Protein AF-A0A1F5KU66-F1 (afdb_monomer_lite)

Radius of gyration: 20.93 Å; chains: 1; bounding box: 50×73×60 Å

Sequence (281 aa):
MSNSEVQVIAPGLIKENGEFIYDPKKVAEEGTKRGITVITETAKDRKNKFNEGLVKEIHRKVAYYLPQIAGVYRGDEDVRLGKHRLVRGQVLKDRMYKFGTWLEEEVEGLKDRPEDLLGALRVACEAHYGLVSPQLHPFYDGNGRVARLLANGILMLNAHEFMFYGIRILPVPLVRQTAKGKDPYIEILNRANTTGTLNEFEVYIASLWLSNIRTMMSELNNRAKGKNNRTQGDRSLIGKFENRIEMLDSFIKEQTKPDSKNSRPYLVPDYFEINFLYKDV

InterPro domains:
  IPR003812 Fido domain [PF02661] (50-155)
  IPR003812 Fido domain [PS51459] (50-207)
  IPR036597 Fido-like domain superfamily [G3DSA:1.10.3290.10] (1-230)
  IPR036597 Fido-like domain superfamily [SSF140931] (33-222)
  IPR040198 Fido domain-containing protein [PTHR13504] (32-233)

Foldseek 3Di:
DDDWDWADLDQQWIATNNDIGGDPVRLQVQLLVQLLVLLVVQLVDLPRFQFLVNLLVSQCSRVVSPNVQRSNFDAQDQDDDVPHTADHLVCQVLLRRLLRVVLRVLLNVCLVPLQPQLSLLLSLLLQLLSQVASDHVTGPDCSNSSSLSSSQSSNSSNPCLCCQPNHHDRLAPPDPDPDDDHDCQVVLSVVCNVVQFCLVVSLVRLVRSLVVLVVVLVVLVVVCVVPVDDDPSNVVSNVVSVVSNVVSVVSNCQSPDPPPPPPDGHGNDPSNPPPPPDPDD

Structure (mmCIF, N/CA/C/O backbone):
data_AF-A0A1F5KU66-F1
#
_entry.id   AF-A0A1F5KU66-F1
#
loop_
_atom_site.group_PDB
_atom_site.id
_atom_site.type_symbol
_atom_site.label_atom_id
_atom_site.label_alt_id
_atom_site.label_comp_id
_atom_site.label_asym_id
_atom_site.label_entity_id
_atom_site.label_seq_id
_atom_site.pdbx_PDB_ins_code
_atom_site.Cartn_x
_atom_site.Cartn_y
_atom_site.Cartn_z
_atom_site.occupancy
_atom_site.B_iso_or_equiv
_atom_site.auth_seq_id
_atom_site.auth_comp_id
_atom_site.auth_asym_id
_atom_site.auth_atom_id
_atom_site.pdbx_PDB_model_num
ATOM 1 N N . MET A 1 1 ? 1.436 38.692 -34.029 1.00 47.41 1 MET A N 1
ATOM 2 C CA . MET A 1 1 ? 1.718 38.086 -32.712 1.00 47.41 1 MET A CA 1
ATOM 3 C C . MET A 1 1 ? 1.555 36.587 -32.878 1.00 47.41 1 MET A C 1
ATOM 5 O O . MET A 1 1 ? 0.491 36.165 -33.305 1.00 47.41 1 MET A O 1
ATOM 9 N N . SER A 1 2 ? 2.628 35.819 -32.694 1.00 52.66 2 SER A N 1
ATOM 10 C CA . SER A 1 2 ? 2.589 34.355 -32.772 1.00 52.66 2 SER A CA 1
ATOM 11 C C . SER A 1 2 ? 1.812 33.836 -31.565 1.00 52.66 2 SER A C 1
ATOM 13 O O . SER A 1 2 ? 2.269 34.042 -30.444 1.00 52.66 2 SER A O 1
ATOM 15 N N . ASN A 1 3 ? 0.648 33.217 -31.769 1.00 57.72 3 ASN A N 1
ATOM 16 C CA . ASN A 1 3 ? -0.019 32.479 -30.695 1.00 57.72 3 ASN A CA 1
ATOM 17 C C . ASN A 1 3 ? 0.898 31.318 -30.305 1.00 57.72 3 ASN A C 1
ATOM 19 O O . ASN A 1 3 ? 1.212 30.485 -31.153 1.00 57.72 3 ASN A O 1
ATOM 23 N N . SER A 1 4 ? 1.365 31.289 -29.057 1.00 67.56 4 SER A N 1
ATOM 24 C CA . SER A 1 4 ? 2.073 30.126 -28.533 1.00 67.56 4 SER A CA 1
ATOM 25 C C . SER A 1 4 ? 1.115 28.937 -28.523 1.00 67.56 4 SER A C 1
ATOM 27 O O . SER A 1 4 ? -0.004 29.014 -28.009 1.00 67.56 4 SER A O 1
ATOM 29 N N . GLU A 1 5 ? 1.530 27.837 -29.142 1.00 80.69 5 GLU A N 1
ATOM 30 C CA . GLU A 1 5 ? 0.745 26.610 -29.174 1.00 80.69 5 GLU A CA 1
ATOM 31 C C . GLU A 1 5 ? 1.018 25.850 -27.870 1.00 80.69 5 GLU A C 1
ATOM 33 O O . GLU A 1 5 ? 2.067 25.223 -27.697 1.00 80.69 5 GLU A O 1
ATOM 38 N N . VAL A 1 6 ? 0.100 25.989 -26.910 1.00 86.12 6 VAL A N 1
ATOM 39 C CA . VAL A 1 6 ? 0.150 25.295 -25.618 1.00 86.12 6 VAL A CA 1
ATOM 40 C C . VAL A 1 6 ? -0.799 24.103 -25.662 1.00 86.12 6 VAL A C 1
ATOM 42 O O . VAL A 1 6 ? -2.017 24.260 -25.725 1.00 86.12 6 VAL A O 1
ATOM 45 N N . GLN A 1 7 ? -0.244 22.897 -25.580 1.00 87.88 7 GLN A N 1
ATOM 46 C CA . GLN A 1 7 ? -0.991 21.647 -25.496 1.00 87.88 7 GLN A CA 1
ATOM 47 C C . GLN A 1 7 ? -0.858 21.051 -24.091 1.00 87.88 7 GLN A C 1
ATOM 49 O O . GLN A 1 7 ? 0.238 20.722 -23.639 1.00 87.88 7 GLN A O 1
ATOM 54 N N . VAL A 1 8 ? -1.976 20.849 -23.393 1.00 85.38 8 VAL A N 1
ATOM 55 C CA . VAL A 1 8 ? -1.979 20.134 -22.107 1.00 85.38 8 VAL A CA 1
ATOM 56 C C . VAL A 1 8 ? -1.977 18.630 -22.367 1.00 85.38 8 VAL A C 1
ATOM 58 O O . VAL A 1 8 ? -2.918 18.103 -22.953 1.00 85.38 8 VAL A O 1
ATOM 61 N N . ILE A 1 9 ? -0.930 17.935 -21.919 1.00 84.88 9 ILE A N 1
ATOM 62 C CA . ILE A 1 9 ? -0.796 16.477 -22.070 1.00 84.88 9 ILE A CA 1
ATOM 63 C C . ILE A 1 9 ? -1.359 15.768 -20.835 1.00 84.88 9 ILE A C 1
ATOM 65 O O . ILE A 1 9 ? -2.092 14.789 -20.948 1.00 84.88 9 ILE A O 1
ATOM 69 N N . ALA A 1 10 ? -1.035 16.280 -19.647 1.00 83.69 10 ALA A N 1
ATOM 70 C CA . ALA A 1 10 ? -1.532 15.802 -18.362 1.00 83.69 10 ALA A CA 1
ATOM 71 C C . ALA A 1 10 ? -1.482 16.927 -17.308 1.00 83.69 10 ALA A C 1
ATOM 73 O O . ALA A 1 10 ? -0.768 17.914 -17.492 1.00 83.69 10 ALA A O 1
ATOM 74 N N . PRO A 1 11 ? -2.201 16.813 -16.175 1.00 85.31 11 PRO A N 1
ATOM 75 C CA . PRO A 1 11 ? -2.031 17.735 -15.054 1.00 85.31 11 PRO A CA 1
ATOM 76 C C . PRO A 1 11 ? -0.569 17.812 -14.585 1.00 85.31 11 PRO A C 1
ATOM 78 O O . PRO A 1 11 ? -0.043 16.868 -14.004 1.00 85.31 11 PRO A O 1
ATOM 81 N N . GLY A 1 12 ? 0.083 18.951 -14.839 1.00 84.19 12 GLY A N 1
ATOM 82 C CA . GLY A 1 12 ? 1.512 19.149 -14.568 1.00 84.19 12 GLY A CA 1
ATOM 83 C C . GLY A 1 12 ? 2.455 18.693 -15.689 1.00 84.19 12 GLY A C 1
ATOM 84 O O . GLY A 1 12 ? 3.656 18.673 -15.471 1.00 84.19 12 GLY A O 1
ATOM 85 N N . LEU A 1 13 ? 1.957 18.342 -16.876 1.00 87.38 13 LEU A N 1
ATOM 86 C CA . LEU A 1 13 ? 2.763 18.102 -18.074 1.00 87.38 13 LEU A CA 1
ATOM 87 C C . LEU A 1 13 ? 2.104 18.793 -19.269 1.00 87.38 13 LEU A C 1
ATOM 89 O O . LEU A 1 13 ? 1.044 18.374 -19.743 1.00 87.38 13 LEU A O 1
ATOM 93 N N . ILE A 1 14 ? 2.736 19.849 -19.759 1.00 90.19 14 ILE A N 1
ATOM 94 C CA . ILE A 1 14 ? 2.272 20.593 -20.930 1.00 90.19 14 ILE A CA 1
ATOM 95 C C . ILE A 1 14 ? 3.380 20.637 -21.976 1.00 90.19 14 ILE A C 1
ATOM 97 O O . ILE A 1 14 ? 4.558 20.522 -21.644 1.00 90.19 14 ILE A O 1
ATOM 101 N N . LYS A 1 15 ? 2.994 20.785 -23.237 1.00 88.75 15 LYS A N 1
ATOM 102 C CA . LYS A 1 15 ? 3.899 21.045 -24.347 1.00 88.75 15 LYS A CA 1
ATOM 103 C C . LYS A 1 15 ? 3.660 22.469 -24.825 1.00 88.75 15 LYS A C 1
ATOM 105 O O . LYS A 1 15 ? 2.557 22.780 -25.261 1.00 88.75 15 LYS A O 1
ATOM 110 N N . GLU A 1 16 ? 4.668 23.320 -24.714 1.00 89.94 16 GLU A N 1
ATOM 111 C CA . GLU A 1 16 ? 4.619 24.724 -25.119 1.00 89.94 16 GLU A CA 1
ATOM 112 C C . GLU A 1 16 ? 5.714 24.966 -26.156 1.00 89.94 16 GLU A C 1
ATOM 114 O O . GLU A 1 16 ? 6.885 24.699 -25.904 1.00 89.94 16 GLU A O 1
ATOM 119 N N . ASN A 1 17 ? 5.328 25.413 -27.356 1.00 88.06 17 ASN A N 1
ATOM 120 C CA . ASN A 1 17 ? 6.258 25.699 -28.460 1.00 88.06 17 ASN A CA 1
ATOM 121 C C . ASN A 1 17 ? 7.210 24.532 -28.807 1.00 88.06 17 ASN A C 1
ATOM 123 O O . ASN A 1 17 ? 8.348 24.739 -29.216 1.00 88.06 17 ASN A O 1
ATOM 127 N N . GLY A 1 18 ? 6.748 23.288 -28.642 1.00 84.94 18 GLY A N 1
ATOM 128 C CA . GLY A 1 18 ? 7.553 22.089 -28.893 1.00 84.94 18 GLY A CA 1
ATOM 129 C C . GLY A 1 18 ? 8.297 21.539 -27.672 1.00 84.94 18 GLY A C 1
ATOM 130 O O . GLY A 1 18 ? 8.666 20.365 -27.695 1.00 84.94 18 GLY A O 1
ATOM 131 N N . GLU A 1 19 ? 8.443 22.318 -26.599 1.00 87.38 19 GLU A N 1
ATOM 132 C CA . GLU A 1 19 ? 9.133 21.921 -25.369 1.00 87.38 19 GLU A CA 1
ATOM 133 C C . GLU A 1 19 ? 8.168 21.353 -24.325 1.00 87.38 19 GLU A C 1
ATOM 135 O O . GLU A 1 19 ? 7.033 21.806 -24.191 1.00 87.38 19 GLU A O 1
ATOM 140 N N . PHE A 1 20 ? 8.618 20.354 -23.563 1.00 87.38 20 PHE A N 1
ATOM 141 C CA . PHE A 1 20 ? 7.835 19.779 -22.470 1.00 87.38 20 PHE A CA 1
ATOM 142 C C . PHE A 1 20 ? 8.128 20.507 -21.157 1.00 87.38 20 PHE A C 1
ATOM 144 O O . PHE A 1 20 ? 9.254 20.485 -20.664 1.00 87.38 20 PHE A O 1
ATOM 151 N N . ILE A 1 21 ? 7.090 21.071 -20.545 1.00 87.25 21 ILE A N 1
ATOM 152 C CA . ILE A 1 21 ? 7.135 21.656 -19.205 1.00 87.25 21 ILE A CA 1
ATOM 153 C C . ILE A 1 21 ? 6.511 20.656 -18.233 1.00 87.25 21 ILE A C 1
ATOM 155 O O . ILE A 1 21 ? 5.334 20.303 -18.348 1.00 87.25 21 ILE A O 1
ATOM 159 N N . TYR A 1 22 ? 7.314 20.197 -17.273 1.00 88.06 22 TYR A N 1
ATOM 160 C CA . TYR A 1 22 ? 6.967 19.126 -16.341 1.00 88.06 22 TYR A CA 1
ATOM 161 C C . TYR A 1 22 ? 7.045 19.597 -14.881 1.00 88.06 22 TYR A C 1
ATOM 163 O O . TYR A 1 22 ? 8.107 19.958 -14.381 1.00 88.06 22 TYR A O 1
ATOM 171 N N . ASP A 1 23 ? 5.909 19.546 -14.188 1.00 88.62 23 ASP A N 1
ATOM 172 C CA . ASP A 1 23 ? 5.761 19.694 -12.742 1.00 88.62 23 ASP A CA 1
ATOM 173 C C . ASP A 1 23 ? 5.628 18.292 -12.111 1.00 88.62 23 ASP A C 1
ATOM 175 O O . ASP A 1 23 ? 4.524 17.729 -12.043 1.00 88.62 23 ASP A O 1
ATOM 179 N N . PRO A 1 24 ? 6.739 17.702 -11.628 1.00 84.50 24 PRO A N 1
ATOM 180 C CA . PRO A 1 24 ? 6.740 16.345 -11.086 1.00 84.50 24 PRO A CA 1
ATOM 181 C C . PRO A 1 24 ? 5.811 16.172 -9.886 1.00 84.50 24 PRO A C 1
ATOM 183 O O . PRO A 1 24 ? 5.295 15.076 -9.657 1.00 84.50 24 PRO A O 1
ATOM 186 N N . LYS A 1 25 ? 5.591 17.235 -9.103 1.00 84.81 25 LYS A N 1
ATOM 187 C CA . LYS A 1 25 ? 4.749 17.169 -7.911 1.00 84.81 25 LYS A CA 1
ATOM 188 C C . LYS A 1 25 ? 3.284 17.050 -8.311 1.00 84.81 25 LYS A C 1
ATOM 190 O O . LYS A 1 25 ? 2.620 16.121 -7.857 1.00 84.81 25 LYS A O 1
ATOM 195 N N . LYS A 1 26 ? 2.800 17.922 -9.202 1.00 86.12 26 LYS A N 1
ATOM 196 C CA . LYS A 1 26 ? 1.410 17.866 -9.690 1.00 86.12 26 LYS A CA 1
ATOM 197 C C . LYS A 1 26 ? 1.100 16.547 -10.384 1.00 86.12 26 LYS A C 1
ATOM 199 O O . LYS A 1 26 ? 0.057 15.948 -10.124 1.00 86.12 26 LYS A O 1
ATOM 204 N N . VAL A 1 27 ? 2.027 16.060 -11.205 1.00 87.44 27 VAL A N 1
ATOM 205 C CA . VAL A 1 27 ? 1.867 14.777 -11.892 1.00 87.44 27 VAL A CA 1
ATOM 206 C C . VAL A 1 27 ? 1.771 13.622 -10.891 1.00 87.44 27 VAL A C 1
ATOM 208 O O . VAL A 1 27 ? 0.877 12.778 -11.001 1.00 87.44 27 VAL A O 1
ATOM 211 N N . ALA A 1 28 ? 2.645 13.593 -9.881 1.00 85.56 28 ALA A N 1
ATOM 212 C CA . ALA A 1 28 ? 2.616 12.559 -8.850 1.00 85.56 28 ALA A CA 1
ATOM 213 C C . ALA 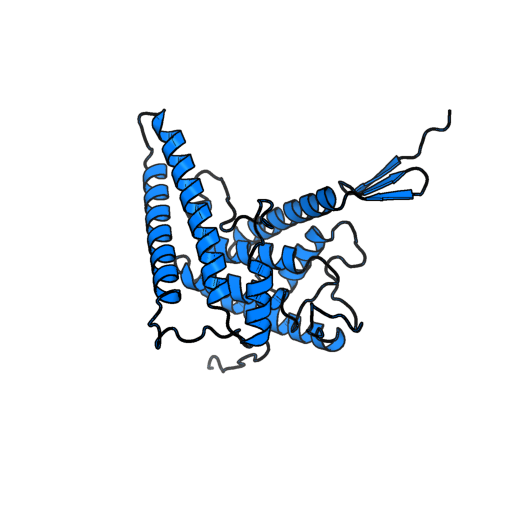A 1 28 ? 1.351 12.621 -7.975 1.00 85.56 28 ALA A C 1
ATOM 215 O O . ALA A 1 28 ? 0.798 11.572 -7.631 1.00 85.56 28 ALA A O 1
ATOM 216 N N . GLU A 1 29 ? 0.886 13.822 -7.627 1.00 86.38 29 GLU A N 1
ATOM 217 C CA . GLU A 1 29 ? -0.354 14.038 -6.875 1.00 86.38 29 GLU A CA 1
ATOM 218 C C . GLU A 1 29 ? -1.572 13.532 -7.651 1.00 86.38 29 GLU A C 1
ATOM 220 O O . GLU A 1 29 ? -2.377 12.777 -7.105 1.00 86.38 29 GLU A O 1
ATOM 225 N N . GLU A 1 30 ? -1.683 13.879 -8.932 1.00 89.75 30 GLU A N 1
ATOM 226 C CA . GLU A 1 30 ? -2.783 13.433 -9.787 1.00 89.75 30 GLU A CA 1
ATOM 227 C C . GLU A 1 30 ? -2.790 11.909 -9.967 1.00 89.75 30 GLU A C 1
ATOM 229 O O . GLU A 1 30 ? -3.823 11.261 -9.783 1.00 89.75 30 GLU A O 1
ATOM 234 N N . GLY A 1 31 ? -1.630 11.305 -10.242 1.00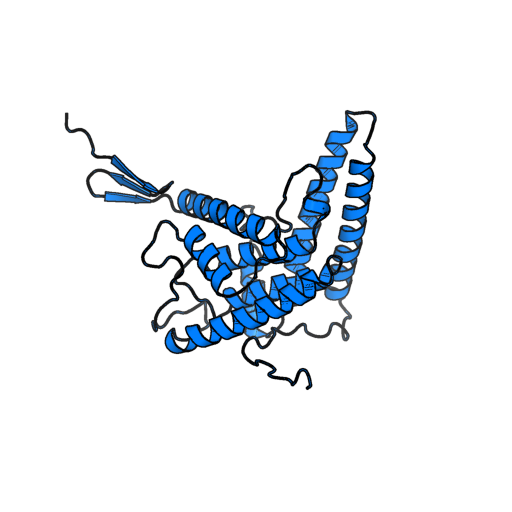 89.38 31 GLY A N 1
ATOM 235 C CA . GLY A 1 31 ? -1.519 9.847 -10.342 1.00 89.38 31 GLY A CA 1
ATOM 236 C C . GLY A 1 31 ? -1.906 9.144 -9.036 1.00 89.38 31 GLY A C 1
ATOM 237 O O . GLY A 1 31 ? -2.564 8.102 -9.053 1.00 89.38 31 GLY A O 1
ATOM 238 N N . THR A 1 32 ? -1.570 9.744 -7.889 1.00 88.12 32 THR A N 1
ATOM 239 C CA . THR A 1 32 ? -1.967 9.234 -6.569 1.00 88.12 32 THR A CA 1
ATOM 240 C C . THR A 1 32 ? -3.480 9.326 -6.371 1.00 88.12 32 THR A C 1
ATOM 242 O O . THR A 1 32 ? -4.084 8.334 -5.975 1.00 88.12 32 THR A O 1
ATOM 245 N N . LYS A 1 33 ? -4.123 10.453 -6.708 1.00 89.19 33 LYS A N 1
ATOM 246 C CA . LYS A 1 33 ? -5.591 10.608 -6.631 1.00 89.19 33 LYS A CA 1
ATOM 247 C C . LYS A 1 33 ? -6.328 9.559 -7.468 1.00 89.19 33 LYS A C 1
ATOM 249 O O . LYS A 1 33 ? -7.282 8.936 -6.996 1.00 89.19 33 LYS A O 1
ATOM 254 N N . ARG A 1 34 ? -5.853 9.308 -8.691 1.00 92.75 34 ARG A N 1
ATOM 255 C CA . ARG A 1 34 ? -6.402 8.262 -9.571 1.00 92.75 34 ARG A CA 1
ATOM 256 C C . ARG A 1 34 ? -6.234 6.870 -8.966 1.00 92.75 34 ARG A C 1
ATOM 258 O O . ARG A 1 34 ? -7.174 6.081 -8.974 1.00 92.75 34 ARG A O 1
ATOM 265 N N . GLY A 1 35 ? -5.064 6.585 -8.396 1.00 92.31 35 GLY A N 1
ATOM 266 C CA . GLY A 1 35 ? -4.798 5.329 -7.695 1.00 92.31 35 GLY A CA 1
ATOM 267 C C . GLY A 1 35 ? -5.675 5.124 -6.454 1.00 92.31 35 GLY A C 1
ATOM 268 O O . GLY A 1 35 ? -6.173 4.021 -6.242 1.00 92.31 35 GLY A O 1
ATOM 269 N N . ILE A 1 36 ? -5.932 6.185 -5.676 1.00 89.50 36 ILE A N 1
ATOM 270 C CA . ILE A 1 36 ? -6.863 6.161 -4.533 1.00 89.50 36 ILE A CA 1
ATOM 271 C C . ILE A 1 36 ? -8.268 5.759 -4.997 1.00 89.50 36 ILE A C 1
ATOM 273 O O . ILE A 1 36 ? -8.925 4.948 -4.350 1.00 89.50 36 ILE A O 1
ATOM 277 N N . THR A 1 37 ? -8.724 6.282 -6.136 1.00 89.69 37 THR A N 1
ATOM 278 C CA . THR A 1 37 ? -10.042 5.924 -6.685 1.00 89.69 37 THR A CA 1
ATOM 279 C C . THR A 1 37 ? -10.126 4.418 -6.939 1.00 89.69 37 THR A C 1
ATOM 281 O O . THR A 1 37 ? -10.960 3.750 -6.333 1.00 89.69 37 THR A O 1
ATOM 284 N N . VAL A 1 38 ? -9.172 3.862 -7.697 1.00 92.81 38 VAL A N 1
ATOM 285 C CA . VAL A 1 38 ? -9.118 2.420 -8.003 1.00 92.81 38 VAL A CA 1
ATOM 286 C C . VAL A 1 38 ? -9.085 1.564 -6.741 1.00 92.81 38 VAL A C 1
ATOM 288 O O . VAL A 1 38 ? -9.872 0.626 -6.612 1.00 92.81 38 VAL A O 1
ATOM 291 N N . ILE A 1 39 ? -8.193 1.865 -5.791 1.00 90.94 39 ILE A N 1
ATOM 292 C CA . ILE A 1 39 ? -8.049 1.008 -4.610 1.00 90.94 39 ILE A CA 1
ATOM 293 C C . ILE A 1 39 ? -9.269 1.095 -3.691 1.00 90.94 39 ILE A C 1
ATOM 295 O O . ILE A 1 39 ? -9.709 0.086 -3.146 1.00 90.94 39 ILE A O 1
ATOM 299 N N . THR A 1 40 ? -9.867 2.280 -3.550 1.00 87.25 40 THR A N 1
ATOM 300 C CA . THR A 1 40 ? -11.057 2.442 -2.710 1.00 87.25 40 THR A CA 1
ATOM 301 C C . THR A 1 40 ? -12.275 1.753 -3.325 1.00 87.25 40 THR A C 1
ATOM 303 O O . THR A 1 40 ? -13.082 1.200 -2.579 1.00 87.25 40 THR A O 1
ATOM 306 N N . GLU A 1 41 ? -12.425 1.767 -4.650 1.00 87.88 41 GLU A N 1
ATOM 307 C CA . GLU A 1 41 ? -13.457 1.009 -5.371 1.00 87.88 41 GLU A CA 1
ATOM 308 C C . GLU A 1 41 ? -13.223 -0.495 -5.281 1.00 87.88 41 GLU A C 1
ATOM 310 O O . GLU A 1 41 ? -14.153 -1.243 -4.997 1.00 87.88 41 GLU A O 1
ATOM 315 N N . THR A 1 42 ? -11.973 -0.935 -5.405 1.00 90.94 42 THR A N 1
ATOM 316 C CA . THR A 1 42 ? -11.617 -2.346 -5.230 1.00 90.94 42 THR A CA 1
ATOM 317 C C . THR A 1 42 ? -11.995 -2.818 -3.826 1.00 90.94 42 THR A C 1
ATOM 319 O O . THR A 1 42 ? -12.742 -3.777 -3.685 1.00 90.94 42 THR A O 1
ATOM 322 N N . ALA A 1 43 ? -11.584 -2.089 -2.784 1.00 87.75 43 ALA A N 1
ATOM 323 C CA . ALA A 1 43 ? -11.877 -2.431 -1.392 1.00 87.75 43 ALA A CA 1
ATOM 324 C C . ALA A 1 43 ? -13.367 -2.282 -0.997 1.00 87.75 43 ALA A C 1
ATOM 326 O O . ALA A 1 43 ? -13.748 -2.716 0.088 1.00 87.75 43 ALA A O 1
ATOM 327 N N . LYS A 1 44 ? -14.225 -1.653 -1.828 1.00 84.06 44 LYS A N 1
ATOM 328 C CA . LYS A 1 44 ? -15.691 -1.600 -1.598 1.00 84.06 44 LYS A CA 1
ATOM 329 C C . LYS A 1 44 ? -16.336 -2.958 -1.758 1.00 84.06 44 LYS A C 1
ATOM 331 O O . LYS A 1 44 ? -17.221 -3.308 -0.983 1.00 84.06 44 LYS A O 1
ATOM 336 N N . ASP A 1 45 ? -15.967 -3.635 -2.830 1.00 85.69 45 ASP A N 1
ATOM 337 C CA . ASP A 1 45 ? -16.641 -4.837 -3.270 1.00 85.69 45 ASP A CA 1
ATOM 338 C C . ASP A 1 45 ? -15.760 -6.032 -2.933 1.00 85.69 45 ASP A C 1
ATOM 340 O O . ASP A 1 45 ? -14.685 -6.214 -3.502 1.00 85.69 45 ASP A O 1
ATOM 344 N N . ARG A 1 46 ? -16.231 -6.862 -1.997 1.00 81.56 46 ARG A N 1
ATOM 345 C CA . ARG A 1 46 ? -15.507 -8.059 -1.556 1.00 81.56 46 ARG A CA 1
ATOM 346 C C . ARG A 1 46 ? -15.266 -9.048 -2.698 1.00 81.56 46 ARG A C 1
ATOM 348 O O . ARG A 1 46 ? -14.382 -9.881 -2.563 1.00 81.56 46 ARG A O 1
ATOM 355 N N . LYS A 1 47 ? -15.989 -8.959 -3.820 1.00 87.81 47 LYS A N 1
ATOM 356 C CA . LYS A 1 47 ? -15.749 -9.803 -5.001 1.00 87.81 47 LYS A CA 1
ATOM 357 C C . LYS A 1 47 ? -14.494 -9.403 -5.776 1.00 87.81 47 LYS A C 1
ATOM 359 O O . LYS A 1 47 ? -13.971 -10.209 -6.542 1.00 87.81 47 LYS A O 1
ATOM 364 N N . ASN A 1 48 ? -14.003 -8.177 -5.596 1.00 92.25 48 ASN A N 1
ATOM 365 C CA . ASN A 1 48 ? -12.806 -7.718 -6.286 1.00 92.25 48 ASN A CA 1
ATOM 366 C C . ASN A 1 48 ? -11.557 -8.383 -5.715 1.00 92.25 48 ASN A C 1
ATOM 368 O O . ASN A 1 48 ? -11.374 -8.489 -4.501 1.00 92.25 48 ASN A O 1
ATOM 372 N N . LYS A 1 49 ? -10.668 -8.805 -6.608 1.00 94.25 49 LYS A N 1
ATOM 373 C CA . LYS A 1 49 ? -9.450 -9.534 -6.260 1.00 94.25 49 LYS A CA 1
ATOM 374 C C . LYS A 1 49 ? -8.278 -8.584 -6.058 1.00 94.25 49 LYS A C 1
ATOM 376 O O . LYS A 1 49 ? -8.093 -7.636 -6.822 1.00 94.25 49 LYS A O 1
ATOM 381 N N . PHE A 1 50 ? -7.468 -8.873 -5.047 1.00 96.94 50 PHE A N 1
ATOM 382 C CA . PHE A 1 50 ? -6.179 -8.226 -4.843 1.00 96.94 50 PHE A CA 1
ATOM 383 C C . PHE A 1 50 ? -5.114 -9.157 -5.405 1.00 96.94 50 PHE A C 1
ATOM 385 O O . PHE A 1 50 ? -4.769 -10.142 -4.778 1.00 96.94 50 PHE A O 1
ATOM 392 N N . ASN A 1 51 ? -4.640 -8.879 -6.615 1.00 97.19 51 ASN A N 1
ATOM 393 C CA . ASN A 1 51 ? -3.684 -9.737 -7.312 1.00 97.19 51 ASN A CA 1
ATOM 394 C C . ASN A 1 51 ? -2.771 -8.921 -8.238 1.00 97.19 51 ASN A C 1
ATOM 396 O O . ASN A 1 51 ? -2.804 -7.685 -8.246 1.00 97.19 51 ASN A O 1
ATOM 400 N N . GLU A 1 52 ? -1.960 -9.606 -9.049 1.00 97.69 52 GLU A N 1
ATOM 401 C CA . GLU A 1 52 ? -1.051 -8.980 -10.019 1.00 97.69 52 GLU A CA 1
ATOM 402 C C . GLU A 1 52 ? -1.770 -7.972 -10.940 1.00 97.69 52 GLU A C 1
ATOM 404 O O . GLU A 1 52 ? -1.249 -6.889 -11.234 1.00 97.69 52 GLU A O 1
ATOM 409 N N . GLY A 1 53 ? -2.992 -8.302 -11.370 1.00 98.12 53 GLY A N 1
ATOM 410 C CA . GLY A 1 53 ? -3.806 -7.458 -12.241 1.00 98.12 53 GLY A CA 1
ATOM 411 C C . GLY A 1 53 ? -4.144 -6.115 -11.596 1.00 98.12 53 GLY A C 1
ATOM 412 O O . GLY A 1 53 ? -3.979 -5.069 -12.233 1.00 98.12 53 GLY A O 1
ATOM 413 N N . LEU A 1 54 ? -4.531 -6.131 -10.317 1.00 98.12 54 LEU A N 1
ATOM 414 C CA . LEU A 1 54 ? -4.781 -4.916 -9.540 1.00 98.12 54 LEU A CA 1
ATOM 415 C C . LEU A 1 54 ? -3.505 -4.081 -9.376 1.00 98.12 54 LEU A C 1
ATOM 417 O O . LEU A 1 54 ? -3.541 -2.868 -9.576 1.00 98.12 54 LEU A O 1
ATOM 421 N N . VAL A 1 55 ? -2.364 -4.710 -9.074 1.00 98.44 55 VAL A N 1
ATOM 422 C CA . VAL A 1 55 ? -1.066 -4.015 -8.956 1.00 98.44 55 VAL A CA 1
ATOM 423 C C . VAL A 1 55 ? -0.737 -3.254 -10.244 1.00 98.44 55 VAL A C 1
ATOM 425 O O . VAL A 1 55 ? -0.366 -2.076 -10.203 1.00 98.44 55 VAL A O 1
ATOM 428 N N . LYS A 1 56 ? -0.925 -3.896 -11.402 1.00 98.44 56 LYS A N 1
ATOM 429 C CA . LYS A 1 56 ? -0.745 -3.263 -12.715 1.00 98.44 56 LYS A CA 1
ATOM 430 C C . LYS A 1 56 ? -1.754 -2.146 -12.979 1.00 98.44 56 LYS A C 1
ATOM 432 O O . LYS A 1 56 ? -1.367 -1.127 -13.547 1.00 98.44 56 LYS A O 1
ATOM 437 N N . GLU A 1 57 ? -3.014 -2.301 -12.572 1.00 98.06 57 GLU A N 1
ATOM 438 C CA . GLU A 1 57 ? -4.039 -1.258 -12.732 1.00 98.06 57 GLU A CA 1
ATOM 439 C C . GLU A 1 57 ? -3.730 -0.016 -11.896 1.00 98.06 57 GLU A C 1
ATOM 441 O O . GLU A 1 57 ? -3.764 1.103 -12.413 1.00 98.06 57 GLU A O 1
ATOM 446 N N . ILE A 1 58 ? -3.337 -0.199 -10.635 1.00 97.50 58 ILE A N 1
ATOM 447 C CA . ILE A 1 58 ? -2.887 0.902 -9.778 1.00 97.50 58 ILE A CA 1
ATOM 448 C C . ILE A 1 58 ? -1.690 1.596 -10.429 1.00 97.50 58 ILE A C 1
ATOM 450 O O . ILE A 1 58 ? -1.668 2.824 -10.533 1.00 97.50 58 ILE A O 1
ATOM 454 N N . HIS A 1 59 ? -0.713 0.830 -10.921 1.00 98.00 59 HIS A N 1
ATOM 455 C CA . HIS A 1 59 ? 0.446 1.405 -11.591 1.00 98.00 59 HIS A CA 1
ATOM 456 C C . HIS A 1 59 ? 0.066 2.180 -12.864 1.00 98.00 59 HIS A C 1
ATOM 458 O O . HIS A 1 59 ? 0.599 3.265 -13.087 1.00 98.00 59 HIS A O 1
ATOM 464 N N . ARG A 1 60 ? -0.899 1.700 -13.665 1.00 97.81 60 ARG A N 1
ATOM 465 C CA . ARG A 1 60 ? -1.424 2.448 -14.823 1.00 97.81 60 ARG A CA 1
ATOM 466 C C . ARG A 1 60 ? -1.967 3.820 -14.433 1.00 97.81 60 ARG A C 1
ATOM 468 O O . ARG A 1 60 ? -1.761 4.784 -15.164 1.00 97.81 60 ARG A O 1
ATOM 475 N N . LYS A 1 61 ? -2.630 3.931 -13.278 1.00 96.50 61 LYS A N 1
ATOM 476 C CA . LYS A 1 61 ? -3.109 5.222 -12.762 1.00 96.50 61 LYS A CA 1
ATOM 477 C C . LYS A 1 61 ? -1.981 6.095 -12.223 1.00 96.50 61 LYS A C 1
ATOM 479 O O . LYS A 1 61 ? -1.972 7.295 -12.474 1.00 96.50 61 LYS A O 1
ATOM 484 N N . VAL A 1 62 ? -1.028 5.504 -11.507 1.00 93.88 62 VAL A N 1
ATOM 485 C CA . VAL A 1 62 ? 0.114 6.221 -10.919 1.00 93.88 62 VAL A CA 1
ATOM 486 C C . VAL A 1 62 ? 1.045 6.785 -11.995 1.00 93.88 62 VAL A C 1
ATOM 488 O O . VAL A 1 62 ? 1.508 7.916 -11.860 1.00 93.88 62 VAL A O 1
ATOM 491 N N . ALA A 1 63 ? 1.295 6.021 -13.057 1.00 94.44 63 ALA A N 1
ATOM 492 C CA . ALA A 1 63 ? 2.179 6.363 -14.169 1.00 94.44 63 ALA A CA 1
ATOM 493 C C . ALA A 1 63 ? 1.406 6.810 -15.425 1.00 94.44 63 ALA A C 1
ATOM 495 O O . ALA A 1 63 ? 1.906 6.679 -16.537 1.00 94.44 63 ALA A O 1
ATOM 496 N N . TYR A 1 64 ? 0.187 7.341 -15.265 1.00 93.19 64 TYR A N 1
ATOM 497 C CA . TYR A 1 64 ? -0.719 7.691 -16.372 1.00 93.19 64 TYR A CA 1
ATOM 498 C C . TYR A 1 64 ? -0.113 8.644 -17.421 1.00 93.19 64 TYR A C 1
ATOM 500 O O . TYR A 1 64 ? -0.553 8.668 -18.566 1.00 93.19 64 TYR A O 1
ATOM 508 N N . TYR A 1 65 ? 0.884 9.431 -17.019 1.00 89.06 65 TYR A N 1
ATOM 509 C CA . TYR A 1 65 ? 1.602 10.404 -17.840 1.00 89.06 65 TYR A CA 1
ATOM 510 C C . TYR A 1 65 ? 2.733 9.782 -18.681 1.00 89.06 65 TYR A C 1
ATOM 512 O O . TYR A 1 65 ? 3.312 10.467 -19.517 1.00 89.06 65 TYR A O 1
ATOM 520 N N . LEU A 1 66 ? 3.049 8.498 -18.472 1.00 90.00 66 LEU A N 1
ATOM 521 C CA . LEU A 1 66 ? 4.028 7.721 -19.239 1.00 90.00 66 LEU A CA 1
ATOM 522 C C . LEU A 1 66 ? 3.375 6.418 -19.737 1.00 90.00 66 LEU A C 1
ATOM 524 O O . LEU A 1 66 ? 3.674 5.334 -19.221 1.00 90.00 66 LEU A O 1
ATOM 528 N N . PRO A 1 67 ? 2.460 6.495 -20.723 1.00 88.25 67 PRO A N 1
ATOM 529 C CA . PRO A 1 67 ? 1.661 5.353 -21.175 1.00 88.25 67 PRO A CA 1
ATOM 530 C C . PRO A 1 67 ? 2.500 4.149 -21.629 1.00 88.25 67 PRO A C 1
ATOM 532 O O . PRO A 1 67 ? 2.062 3.013 -21.485 1.00 88.25 67 PRO A O 1
ATOM 535 N N . GLN A 1 68 ? 3.725 4.376 -22.107 1.00 91.50 68 GLN A N 1
ATOM 536 C CA . GLN A 1 68 ? 4.647 3.336 -22.561 1.00 91.50 68 GLN A CA 1
ATOM 537 C C . GLN A 1 68 ? 5.187 2.433 -21.437 1.00 91.50 68 GLN A C 1
ATOM 539 O O . GLN A 1 68 ? 5.545 1.290 -21.703 1.00 91.50 68 GLN A O 1
ATOM 544 N N . ILE A 1 69 ? 5.235 2.917 -20.188 1.00 92.69 69 ILE A N 1
ATOM 545 C CA . ILE A 1 69 ? 5.655 2.115 -19.019 1.00 92.69 69 ILE A CA 1
ATOM 546 C C . ILE A 1 69 ? 4.495 1.823 -18.056 1.00 92.69 69 ILE A C 1
ATOM 548 O O . ILE A 1 69 ? 4.636 1.060 -17.098 1.00 92.69 69 ILE A O 1
ATOM 552 N N . ALA A 1 70 ? 3.334 2.437 -18.276 1.00 96.12 70 ALA A N 1
ATOM 553 C CA . ALA A 1 70 ? 2.178 2.340 -17.402 1.00 96.12 70 ALA A CA 1
ATOM 554 C C . ALA A 1 70 ? 1.630 0.900 -17.340 1.00 96.12 70 ALA A C 1
ATOM 556 O O . ALA A 1 70 ? 0.922 0.422 -18.219 1.00 96.12 70 ALA A O 1
ATOM 557 N N . GLY A 1 71 ? 1.950 0.202 -16.252 1.00 96.81 71 GLY A N 1
ATOM 558 C CA . GLY A 1 71 ? 1.478 -1.159 -15.962 1.00 96.81 71 GLY A CA 1
ATOM 559 C C . GLY A 1 71 ? 2.357 -2.234 -16.596 1.00 96.81 71 GLY A C 1
ATOM 560 O O . GLY A 1 71 ? 1.991 -3.410 -16.597 1.00 96.81 71 GLY A O 1
ATOM 561 N N . VAL A 1 72 ? 3.509 -1.825 -17.127 1.00 96.38 72 VAL A N 1
ATOM 562 C CA . VAL A 1 72 ? 4.484 -2.674 -17.801 1.00 96.38 72 VAL A CA 1
ATOM 563 C C . VAL A 1 72 ? 5.666 -2.887 -16.865 1.00 96.38 72 VAL A C 1
ATOM 565 O O . VAL A 1 72 ? 6.190 -1.936 -16.288 1.00 96.38 72 VAL A O 1
ATOM 568 N N . TYR A 1 73 ? 6.076 -4.142 -16.698 1.00 96.38 73 TYR A N 1
ATOM 569 C CA . TYR A 1 73 ? 7.258 -4.461 -15.904 1.00 96.38 73 TYR A CA 1
ATOM 570 C C . TYR A 1 73 ? 8.533 -3.972 -16.568 1.00 96.38 73 TYR A C 1
ATOM 572 O O . TYR A 1 73 ? 8.633 -3.937 -17.794 1.00 96.38 73 TYR A O 1
ATOM 580 N N . ARG A 1 74 ? 9.516 -3.625 -15.741 1.00 93.88 74 ARG A N 1
ATOM 581 C CA . ARG A 1 74 ? 10.841 -3.245 -16.224 1.00 93.88 74 ARG A CA 1
ATOM 582 C C . ARG A 1 74 ? 11.542 -4.402 -16.941 1.00 93.88 74 ARG A C 1
ATOM 584 O O . ARG A 1 74 ? 11.287 -5.574 -16.652 1.00 93.88 74 ARG A O 1
ATOM 591 N N . GLY A 1 75 ? 12.434 -4.045 -17.861 1.00 89.00 75 GLY A N 1
ATOM 592 C CA . GLY A 1 75 ? 13.243 -4.985 -18.632 1.00 89.00 75 GLY A CA 1
ATOM 593 C C . GLY A 1 75 ? 14.419 -5.597 -17.859 1.00 89.00 75 GLY A C 1
ATOM 594 O O . GLY A 1 75 ? 14.497 -5.546 -16.630 1.00 89.00 75 GLY A O 1
ATOM 595 N N . ASP A 1 76 ? 15.356 -6.180 -18.609 1.00 85.38 76 ASP A N 1
ATOM 596 C CA . ASP A 1 76 ? 16.542 -6.896 -18.102 1.00 85.38 76 ASP A CA 1
ATOM 597 C C . ASP A 1 76 ? 17.738 -5.999 -17.750 1.00 85.38 76 ASP A C 1
ATOM 599 O O . ASP A 1 76 ? 18.840 -6.490 -17.499 1.00 85.38 76 ASP A O 1
ATOM 603 N N . GLU A 1 77 ? 17.526 -4.686 -17.720 1.00 82.88 77 GLU A N 1
ATOM 604 C CA . GLU A 1 77 ? 18.538 -3.707 -17.339 1.00 82.88 77 GLU A CA 1
ATOM 605 C C . GLU A 1 77 ? 19.100 -3.995 -15.936 1.00 82.88 77 GLU A C 1
ATOM 607 O O . GLU A 1 77 ? 18.382 -4.415 -15.021 1.00 82.88 77 GLU A O 1
ATOM 612 N N . ASP A 1 78 ? 20.400 -3.743 -15.753 1.00 81.12 78 ASP A N 1
ATOM 613 C CA . ASP A 1 78 ? 21.054 -3.864 -14.450 1.00 81.12 78 ASP A CA 1
ATOM 614 C C . ASP A 1 78 ? 20.702 -2.670 -13.557 1.00 81.12 78 ASP A C 1
ATOM 616 O O . ASP A 1 78 ? 21.428 -1.679 -13.471 1.00 81.12 78 ASP A O 1
ATOM 620 N N . VAL A 1 79 ? 19.548 -2.764 -12.905 1.00 83.75 79 VAL A N 1
ATOM 621 C CA . VAL A 1 79 ? 19.032 -1.726 -12.013 1.00 83.75 79 VAL A CA 1
ATOM 622 C C . VAL A 1 79 ? 19.375 -2.060 -10.560 1.00 83.75 79 VAL A C 1
ATOM 624 O O . VAL A 1 79 ? 19.306 -3.213 -10.121 1.00 83.75 79 VAL A O 1
ATOM 627 N N . ARG A 1 80 ? 19.725 -1.032 -9.781 1.00 83.44 80 ARG A N 1
ATOM 628 C CA . ARG A 1 80 ? 20.039 -1.152 -8.352 1.00 83.44 80 ARG A CA 1
ATOM 629 C C . ARG A 1 80 ? 19.069 -0.342 -7.502 1.00 83.44 80 ARG A C 1
ATOM 631 O O . ARG A 1 80 ? 18.725 0.785 -7.843 1.00 83.44 80 ARG A O 1
ATOM 638 N N . LEU A 1 81 ? 18.695 -0.898 -6.354 1.00 81.06 81 LEU A N 1
ATOM 639 C CA . LEU A 1 81 ? 18.002 -0.201 -5.275 1.00 81.06 81 LEU A CA 1
ATOM 640 C C . LEU A 1 81 ? 18.983 -0.018 -4.113 1.00 81.06 81 LEU A C 1
ATOM 642 O O . LEU A 1 81 ? 19.274 -0.953 -3.361 1.00 81.06 81 LEU A O 1
ATOM 646 N N . GLY A 1 82 ? 19.550 1.184 -4.003 1.00 82.00 82 GLY A N 1
ATOM 647 C CA . GLY A 1 82 ? 20.685 1.426 -3.113 1.00 82.00 82 GLY A CA 1
ATOM 648 C C . GLY A 1 82 ? 21.851 0.494 -3.462 1.00 82.00 82 GLY A C 1
ATOM 649 O O . GLY A 1 82 ? 22.313 0.459 -4.601 1.00 82.00 82 GLY A O 1
ATOM 650 N N . LYS A 1 83 ? 22.312 -0.303 -2.492 1.00 83.00 83 LYS A N 1
ATOM 651 C CA . LYS A 1 83 ? 23.394 -1.283 -2.705 1.00 83.00 83 LYS A CA 1
ATOM 652 C C . LYS A 1 83 ? 22.934 -2.596 -3.352 1.00 83.00 83 LYS A C 1
ATOM 654 O O . LYS A 1 83 ? 23.775 -3.334 -3.869 1.00 83.00 83 LYS A O 1
ATOM 659 N N . HIS A 1 84 ? 21.633 -2.888 -3.350 1.00 85.38 84 HIS A N 1
ATOM 660 C CA . HIS A 1 84 ? 21.088 -4.176 -3.778 1.00 85.38 84 HIS A CA 1
ATOM 661 C C . HIS A 1 84 ? 20.810 -4.184 -5.283 1.00 85.38 84 HIS A C 1
ATOM 663 O O . HIS A 1 84 ? 20.185 -3.264 -5.809 1.00 85.38 84 HIS A O 1
ATOM 669 N N . ARG A 1 85 ? 21.261 -5.231 -5.981 1.00 87.31 85 ARG A N 1
ATOM 670 C CA . ARG A 1 85 ? 20.891 -5.468 -7.382 1.00 87.31 85 ARG A CA 1
ATOM 671 C C . ARG A 1 85 ? 19.457 -5.996 -7.432 1.00 87.31 85 ARG A C 1
ATOM 673 O O . ARG A 1 85 ? 19.106 -6.876 -6.647 1.00 87.31 85 ARG A O 1
ATOM 680 N N . LEU A 1 86 ? 18.648 -5.452 -8.335 1.00 89.56 86 LEU A N 1
ATOM 681 C CA . LEU A 1 86 ? 17.288 -5.926 -8.555 1.00 89.56 86 LEU A CA 1
ATOM 682 C C . LEU A 1 86 ? 17.280 -7.245 -9.339 1.00 89.56 86 LEU A C 1
ATOM 684 O O . LEU A 1 86 ? 18.188 -7.523 -10.125 1.00 89.56 86 LEU A O 1
ATOM 688 N N . VAL A 1 87 ? 16.228 -8.049 -9.166 1.00 89.12 87 VAL A N 1
ATOM 689 C CA . VAL A 1 87 ? 16.006 -9.233 -10.014 1.00 89.12 87 VAL A CA 1
A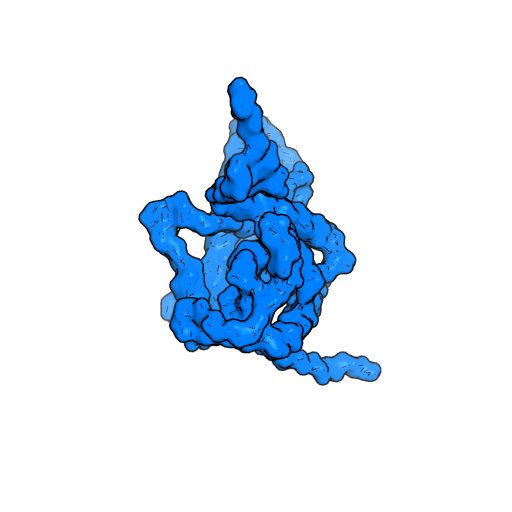TOM 690 C C . VAL A 1 87 ? 15.922 -8.838 -11.496 1.00 89.12 87 VAL A C 1
ATOM 692 O O . VAL A 1 87 ? 15.418 -7.768 -11.818 1.00 89.12 87 VAL A O 1
ATOM 695 N N . ARG A 1 88 ? 16.378 -9.675 -12.429 1.00 87.69 88 ARG A N 1
ATOM 696 C CA . ARG A 1 88 ? 16.238 -9.395 -13.873 1.00 87.69 88 ARG A CA 1
ATOM 697 C C . ARG A 1 88 ? 14.781 -9.500 -14.342 1.00 87.69 88 ARG A C 1
ATOM 699 O O . ARG A 1 88 ? 14.008 -10.277 -13.781 1.00 87.69 88 ARG A O 1
ATOM 706 N N . GLY A 1 89 ? 14.427 -8.749 -15.385 1.00 83.81 89 GLY A N 1
ATOM 707 C CA . GLY A 1 89 ? 13.080 -8.709 -15.967 1.00 83.81 89 GLY A CA 1
ATOM 708 C C . GLY A 1 89 ? 12.548 -10.078 -16.415 1.00 83.81 89 GLY A C 1
ATOM 709 O O . GLY A 1 89 ? 11.366 -10.365 -16.227 1.00 83.81 89 GLY A O 1
ATOM 710 N N . GLN A 1 90 ? 13.414 -10.963 -16.915 1.00 84.62 90 GLN A N 1
ATOM 711 C CA . GLN A 1 90 ? 13.075 -12.343 -17.297 1.00 84.62 90 GLN A CA 1
ATOM 712 C C . GLN A 1 90 ? 12.426 -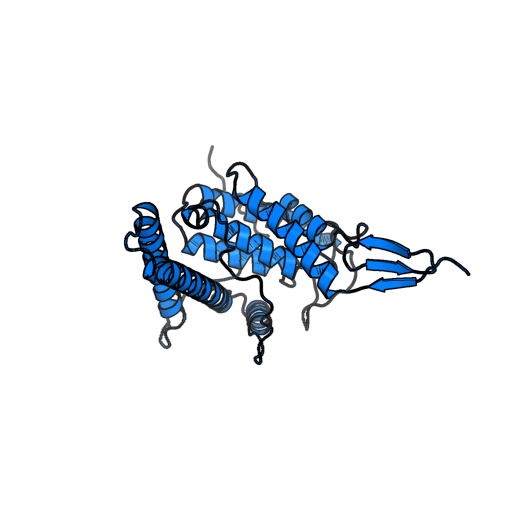13.136 -16.159 1.00 84.62 90 GLN A C 1
ATOM 714 O O . GLN A 1 90 ? 11.419 -13.806 -16.366 1.00 84.62 90 GLN A O 1
ATOM 719 N N . VAL A 1 91 ? 12.979 -13.026 -14.949 1.00 89.75 91 VAL A N 1
ATOM 720 C CA . VAL A 1 91 ? 12.497 -13.749 -13.760 1.00 89.75 91 VAL A CA 1
ATOM 721 C C . VAL A 1 91 ? 11.381 -12.971 -13.055 1.00 89.75 91 VAL A C 1
ATOM 723 O O . VAL A 1 91 ? 10.556 -13.545 -12.349 1.00 89.75 91 VAL A O 1
ATOM 726 N N . LEU A 1 92 ? 11.323 -11.654 -13.265 1.00 92.44 92 LEU A N 1
ATOM 727 C CA . LEU A 1 92 ? 10.358 -10.775 -12.616 1.00 92.44 92 LEU A CA 1
ATOM 728 C C . LEU A 1 92 ? 8.904 -11.150 -12.928 1.00 92.44 92 LEU A C 1
ATOM 730 O O . LEU A 1 92 ? 8.067 -11.066 -12.037 1.00 92.44 92 LEU A O 1
ATOM 734 N N . LYS A 1 93 ? 8.599 -11.574 -14.162 1.00 92.38 93 LYS A N 1
ATOM 735 C CA . LYS A 1 93 ? 7.233 -11.970 -14.549 1.00 92.38 93 LYS A CA 1
ATOM 736 C C . LYS A 1 93 ? 6.715 -13.139 -13.707 1.00 92.38 93 LYS A C 1
ATOM 738 O O . LYS A 1 93 ? 5.644 -13.025 -13.125 1.00 92.38 93 LYS A O 1
ATOM 743 N N . ASP A 1 94 ? 7.497 -14.214 -13.596 1.00 93.12 94 ASP A N 1
ATOM 744 C CA . ASP A 1 94 ? 7.153 -15.386 -12.774 1.00 93.12 94 ASP A CA 1
ATOM 745 C C . ASP A 1 94 ? 7.004 -15.008 -11.294 1.00 93.12 94 ASP A C 1
ATOM 747 O O . ASP A 1 94 ? 6.033 -15.363 -10.631 1.00 93.12 94 ASP A O 1
ATOM 751 N N . ARG A 1 95 ? 7.930 -14.196 -10.781 1.00 94.75 95 ARG A N 1
ATOM 752 C CA . ARG A 1 95 ? 7.877 -13.724 -9.395 1.00 94.75 95 ARG A CA 1
ATOM 753 C C . ARG A 1 95 ? 6.664 -12.851 -9.099 1.00 94.75 95 ARG A C 1
ATOM 755 O O . ARG A 1 95 ? 6.090 -12.968 -8.023 1.00 94.75 95 ARG A O 1
ATOM 762 N N . MET A 1 96 ? 6.272 -11.986 -10.030 1.00 96.62 96 MET A N 1
ATOM 763 C CA . MET A 1 96 ? 5.076 -11.160 -9.882 1.00 96.62 96 MET A CA 1
ATOM 764 C C . MET A 1 96 ? 3.791 -11.981 -9.957 1.00 96.62 96 MET A C 1
ATOM 766 O O . MET A 1 96 ? 2.856 -11.670 -9.223 1.00 96.62 96 MET A O 1
ATOM 770 N N . TYR A 1 97 ? 3.764 -13.036 -10.773 1.00 95.50 97 TYR A N 1
ATOM 771 C CA . TYR A 1 97 ? 2.654 -13.986 -10.801 1.00 95.50 97 TYR A CA 1
ATOM 772 C C . TYR A 1 97 ? 2.498 -14.703 -9.451 1.00 95.50 97 TYR A C 1
ATOM 774 O O . TYR A 1 97 ? 1.410 -14.723 -8.873 1.00 95.50 97 TYR A O 1
ATOM 782 N N . LYS A 1 98 ? 3.603 -15.219 -8.898 1.00 95.81 98 LYS A N 1
ATOM 783 C CA . LYS A 1 98 ? 3.632 -15.878 -7.581 1.00 95.81 98 LYS A CA 1
ATOM 784 C C . LYS A 1 98 ? 3.233 -14.928 -6.452 1.00 95.81 98 LYS A C 1
ATOM 786 O O . LYS A 1 98 ? 2.322 -15.232 -5.691 1.00 95.81 98 LYS A O 1
ATOM 791 N N . PHE A 1 99 ? 3.811 -13.725 -6.434 1.00 96.94 99 PHE A N 1
ATOM 792 C CA . PHE A 1 99 ? 3.418 -12.661 -5.509 1.00 96.94 99 PHE A CA 1
ATOM 793 C C . PHE A 1 99 ? 1.930 -12.309 -5.632 1.00 96.94 99 PHE A C 1
ATOM 795 O O . PHE A 1 99 ? 1.256 -12.127 -4.626 1.00 96.94 99 PHE A O 1
ATOM 802 N N . GLY A 1 100 ? 1.404 -12.214 -6.856 1.00 97.06 100 GLY A N 1
ATOM 803 C CA . GLY A 1 100 ? -0.007 -11.936 -7.102 1.00 97.06 100 GLY A CA 1
ATOM 804 C C . GLY A 1 100 ? -0.935 -13.044 -6.605 1.00 97.06 100 GLY A C 1
ATOM 805 O O . GLY A 1 100 ? -2.021 -12.730 -6.132 1.00 97.06 100 GLY A O 1
ATOM 806 N N . THR A 1 101 ? -0.497 -14.301 -6.688 1.00 96.31 101 THR A N 1
ATOM 807 C CA . THR A 1 101 ? -1.228 -15.471 -6.174 1.00 96.31 101 THR A CA 1
ATOM 808 C C . THR A 1 101 ? -1.250 -15.464 -4.648 1.00 96.31 101 THR A C 1
ATOM 810 O O . THR A 1 101 ? -2.327 -15.482 -4.063 1.00 96.31 101 THR A O 1
ATOM 813 N N . TRP A 1 102 ? -0.081 -15.311 -4.013 1.00 96.69 102 TRP A N 1
ATOM 814 C CA . TRP A 1 102 ? 0.042 -15.145 -2.560 1.00 96.69 102 TRP A CA 1
ATOM 815 C C . TRP A 1 102 ? -0.835 -13.994 -2.044 1.00 96.69 102 TRP A C 1
ATOM 817 O O . TRP A 1 102 ? -1.579 -14.149 -1.080 1.00 96.69 102 TRP A O 1
ATOM 827 N N . LEU A 1 103 ? -0.797 -12.846 -2.729 1.00 96.88 103 LEU A N 1
ATOM 828 C CA . LEU A 1 103 ? -1.590 -11.675 -2.364 1.00 96.88 103 LEU A CA 1
ATOM 829 C C . LEU A 1 103 ? -3.094 -11.970 -2.418 1.00 96.88 103 LEU A C 1
ATOM 831 O O . LEU A 1 103 ? -3.830 -11.521 -1.544 1.00 96.88 103 LEU A O 1
ATOM 835 N N . GLU A 1 104 ? -3.548 -12.698 -3.439 1.00 96.12 104 GLU A N 1
ATOM 836 C CA . GLU A 1 104 ? -4.960 -13.044 -3.595 1.00 96.12 104 GLU A CA 1
ATOM 837 C C . GLU A 1 104 ? -5.430 -13.980 -2.479 1.00 96.12 104 GLU A C 1
ATOM 839 O O . GLU A 1 104 ? -6.483 -13.740 -1.890 1.00 96.12 104 GLU A O 1
ATOM 844 N N . GLU A 1 105 ? -4.630 -14.996 -2.153 1.00 94.31 105 GLU A N 1
ATOM 845 C CA . GLU A 1 105 ? -4.918 -15.971 -1.097 1.00 94.31 105 GLU A CA 1
ATOM 846 C C . GLU A 1 105 ? -4.980 -15.322 0.291 1.00 94.31 105 GLU A C 1
ATOM 848 O O . GLU A 1 105 ? -5.966 -15.489 1.013 1.00 94.31 105 GLU A O 1
ATOM 853 N N . GLU A 1 106 ? -3.963 -14.533 0.647 1.00 94.81 106 GLU A N 1
ATOM 854 C CA . GLU A 1 106 ? -3.902 -13.828 1.931 1.00 94.81 106 GLU A CA 1
ATOM 855 C C . GLU A 1 106 ? -5.065 -12.847 2.090 1.00 94.81 106 GLU A C 1
ATOM 857 O O . GLU A 1 106 ? -5.698 -12.768 3.147 1.00 94.81 106 GLU A O 1
ATOM 862 N N . VAL A 1 107 ? -5.391 -12.113 1.024 1.00 93.88 107 VAL A N 1
ATOM 863 C CA . VAL A 1 107 ? -6.482 -11.140 1.052 1.00 93.88 107 VAL A CA 1
ATOM 864 C C . VAL A 1 107 ? -7.854 -11.814 1.102 1.00 93.88 107 VAL A C 1
ATOM 866 O O . VAL A 1 107 ? -8.734 -11.298 1.794 1.00 93.88 107 VAL A O 1
ATOM 869 N N . GLU A 1 108 ? -8.067 -12.956 0.442 1.00 92.94 108 GLU A N 1
ATOM 870 C CA . GLU A 1 108 ? -9.308 -13.719 0.643 1.00 92.94 108 GLU A CA 1
ATOM 871 C C . GLU A 1 108 ? -9.446 -14.219 2.082 1.00 92.94 108 GLU A C 1
ATOM 873 O O . GLU A 1 108 ? -10.487 -14.016 2.705 1.00 92.94 108 GLU A O 1
ATOM 878 N N . GLY A 1 109 ? -8.369 -14.729 2.684 1.00 92.12 109 GLY A N 1
ATOM 879 C CA . GLY A 1 109 ? -8.387 -15.131 4.093 1.00 92.12 109 GLY A CA 1
ATOM 880 C C . GLY A 1 109 ? -8.707 -13.987 5.071 1.00 92.12 109 GLY A C 1
ATOM 881 O O . GLY A 1 109 ? -9.235 -14.229 6.161 1.00 92.12 109 GLY A O 1
ATOM 882 N N . LEU A 1 110 ? -8.404 -12.734 4.708 1.00 91.12 110 LEU A N 1
ATOM 883 C CA . LEU A 1 110 ? -8.809 -11.541 5.466 1.00 91.12 110 LEU A CA 1
ATOM 884 C C . LEU A 1 110 ? -10.270 -11.153 5.226 1.00 91.12 110 LEU A C 1
ATOM 886 O O . LEU A 1 110 ? -10.934 -10.645 6.134 1.00 91.12 110 LEU A O 1
ATOM 890 N N . LYS A 1 111 ? -10.800 -11.401 4.025 1.00 88.25 111 LYS A N 1
ATOM 891 C CA . LYS A 1 111 ? -12.217 -11.172 3.727 1.00 88.25 111 LYS A CA 1
ATOM 892 C C . LYS A 1 111 ? -13.132 -12.138 4.484 1.00 88.25 111 LYS A C 1
ATOM 894 O O . LYS A 1 111 ? -14.292 -11.794 4.688 1.00 88.25 111 LYS A O 1
ATOM 899 N N . ASP A 1 112 ? -12.643 -13.258 4.980 1.00 86.94 112 ASP A N 1
ATOM 900 C CA . ASP A 1 112 ? -13.441 -14.110 5.867 1.00 86.94 112 ASP A CA 1
ATOM 901 C C . ASP A 1 112 ? -13.372 -13.676 7.344 1.00 86.94 112 ASP A C 1
ATOM 903 O O . ASP A 1 112 ? -14.167 -14.136 8.161 1.00 86.94 112 ASP A O 1
ATOM 907 N N . ARG A 1 113 ? -12.457 -12.757 7.695 1.00 86.50 113 ARG A N 1
ATOM 908 C CA . ARG A 1 113 ? -12.171 -12.316 9.076 1.00 86.50 113 ARG A CA 1
ATOM 909 C C . ARG A 1 113 ? -12.096 -10.784 9.177 1.00 86.50 113 ARG A C 1
ATOM 911 O O . ARG A 1 113 ? -11.019 -10.231 9.407 1.00 86.50 113 ARG A O 1
ATOM 918 N N . PRO A 1 114 ? -13.211 -10.057 8.963 1.00 77.19 114 PRO A N 1
ATOM 919 C CA . PRO A 1 114 ? -13.227 -8.593 8.863 1.00 77.19 114 PRO A CA 1
ATOM 920 C C . PRO A 1 114 ? -12.708 -7.855 10.114 1.00 77.19 114 PRO A C 1
ATOM 922 O O . PRO A 1 114 ? -12.275 -6.708 10.005 1.00 77.19 114 PRO A O 1
ATOM 925 N N . GLU A 1 115 ? -12.701 -8.496 11.277 1.00 81.25 115 GLU A N 1
ATOM 926 C CA . GLU A 1 115 ? -12.187 -7.990 12.553 1.00 81.25 115 GLU A CA 1
ATOM 927 C C . GLU A 1 115 ? -10.684 -8.224 12.788 1.00 81.25 115 GLU A C 1
ATOM 929 O O . GLU A 1 115 ? -10.136 -7.671 13.743 1.00 81.25 115 GLU A O 1
ATOM 934 N N . ASP A 1 116 ? -9.998 -8.986 11.926 1.00 89.12 116 ASP A N 1
ATOM 935 C CA . ASP A 1 116 ? -8.567 -9.293 12.067 1.00 89.12 116 ASP A CA 1
ATOM 936 C C . ASP A 1 116 ? -7.674 -8.103 11.669 1.00 89.12 116 ASP A C 1
ATOM 938 O O . ASP A 1 116 ? -7.029 -8.071 10.620 1.00 89.12 116 ASP A O 1
ATOM 942 N N . LEU A 1 117 ? -7.648 -7.085 12.531 1.00 88.06 117 LEU A N 1
ATOM 943 C CA . LEU A 1 117 ? -6.839 -5.875 12.376 1.00 88.06 117 LEU A CA 1
ATOM 944 C C . LEU A 1 117 ? -5.343 -6.185 12.216 1.00 88.06 117 LEU A C 1
ATOM 946 O O . LEU A 1 117 ? -4.669 -5.553 11.401 1.00 88.06 117 LEU A O 1
ATOM 950 N N . LEU A 1 118 ? -4.817 -7.111 13.024 1.00 90.62 118 LEU A N 1
ATOM 951 C CA . LEU A 1 118 ? -3.387 -7.419 13.050 1.00 90.62 118 LEU A CA 1
ATOM 952 C C . LEU A 1 118 ? -2.983 -8.271 11.844 1.00 90.62 118 LEU A C 1
ATOM 954 O O . LEU A 1 118 ? -1.934 -8.015 11.261 1.00 90.62 118 LEU A O 1
ATOM 958 N N . GLY A 1 119 ? -3.834 -9.201 11.400 1.00 92.75 119 GLY A N 1
ATOM 959 C CA . GLY A 1 119 ? -3.659 -9.891 10.124 1.00 92.75 119 GLY A CA 1
ATOM 960 C C . GLY A 1 119 ? -3.681 -8.925 8.939 1.00 92.75 119 GLY A C 1
ATOM 961 O O . GLY A 1 119 ? -2.840 -9.023 8.049 1.00 92.75 119 GLY A O 1
ATOM 962 N N . ALA A 1 120 ? -4.573 -7.931 8.949 1.00 92.69 120 ALA A N 1
ATOM 963 C CA . ALA A 1 120 ? -4.602 -6.895 7.916 1.00 92.69 120 ALA A CA 1
ATOM 964 C C . ALA A 1 120 ? -3.307 -6.074 7.882 1.00 92.69 120 ALA A C 1
ATOM 966 O O . ALA A 1 120 ? -2.753 -5.833 6.809 1.00 92.69 120 ALA A O 1
ATOM 967 N N . LEU A 1 121 ? -2.824 -5.653 9.060 1.00 93.38 121 LEU A N 1
ATOM 968 C CA . LEU A 1 121 ? -1.555 -4.941 9.220 1.00 93.38 121 LEU A CA 1
ATOM 969 C C . LEU A 1 121 ? -0.396 -5.752 8.641 1.00 93.38 121 LEU A C 1
ATOM 971 O O . LEU A 1 121 ? 0.369 -5.229 7.830 1.00 93.38 121 LEU A O 1
ATOM 975 N N . ARG A 1 122 ? -0.327 -7.027 9.016 1.00 94.88 122 ARG A N 1
ATOM 976 C CA . ARG A 1 122 ? 0.672 -7.986 8.560 1.00 94.88 122 ARG A CA 1
ATOM 977 C C . ARG A 1 122 ? 0.706 -8.092 7.035 1.00 94.88 122 ARG A C 1
ATOM 979 O O . ARG A 1 122 ? 1.703 -7.725 6.415 1.00 94.88 122 ARG A O 1
ATOM 986 N N . VAL A 1 123 ? -0.416 -8.481 6.422 1.00 95.50 123 VAL A N 1
ATOM 987 C CA . VAL A 1 123 ? -0.522 -8.666 4.963 1.00 95.50 123 VAL A CA 1
ATOM 988 C C . VAL A 1 123 ? -0.246 -7.357 4.220 1.00 95.50 123 VAL A C 1
ATOM 990 O O . VAL A 1 123 ? 0.417 -7.351 3.182 1.00 95.50 123 VAL A O 1
ATOM 993 N N . ALA A 1 124 ? -0.693 -6.215 4.754 1.00 95.38 124 ALA A N 1
ATOM 994 C CA . ALA A 1 124 ? -0.395 -4.909 4.175 1.00 95.38 124 ALA A CA 1
ATOM 995 C C . ALA A 1 124 ? 1.109 -4.592 4.196 1.00 95.38 124 ALA A C 1
ATOM 997 O O . ALA A 1 124 ? 1.638 -4.084 3.202 1.00 95.38 124 ALA A O 1
ATOM 998 N N . CYS A 1 125 ? 1.805 -4.893 5.295 1.00 95.56 125 CYS A N 1
ATOM 999 C CA . CYS A 1 125 ? 3.248 -4.706 5.428 1.00 95.56 125 CYS A CA 1
ATOM 1000 C C . CYS A 1 125 ? 4.042 -5.629 4.499 1.00 95.56 125 CYS A C 1
ATOM 1002 O O . CYS A 1 125 ? 4.977 -5.170 3.838 1.00 95.56 125 CYS A O 1
ATOM 1004 N N . GLU A 1 126 ? 3.648 -6.894 4.392 1.00 96.88 126 GLU A N 1
ATOM 1005 C CA . GLU A 1 126 ? 4.258 -7.869 3.487 1.00 96.88 126 GLU A CA 1
ATOM 1006 C C . GLU A 1 126 ? 4.062 -7.480 2.022 1.00 96.88 126 GLU A C 1
ATOM 1008 O O . GLU A 1 126 ? 5.033 -7.312 1.286 1.00 96.88 126 GLU A O 1
ATOM 1013 N N . ALA A 1 127 ? 2.821 -7.217 1.605 1.00 97.19 127 ALA A N 1
ATOM 1014 C CA . ALA A 1 127 ? 2.513 -6.815 0.235 1.00 97.19 127 ALA A CA 1
ATOM 1015 C C . ALA A 1 127 ? 3.251 -5.526 -0.152 1.00 97.19 127 ALA A C 1
ATOM 1017 O O . ALA A 1 127 ? 3.787 -5.395 -1.258 1.00 97.19 127 ALA A O 1
ATOM 1018 N N . HIS A 1 128 ? 3.319 -4.574 0.781 1.00 96.62 128 HIS A N 1
ATOM 1019 C CA . HIS A 1 128 ? 4.087 -3.359 0.597 1.00 96.62 128 HIS A CA 1
ATOM 1020 C C . HIS A 1 128 ? 5.578 -3.660 0.415 1.00 96.62 128 HIS A C 1
ATOM 1022 O O . HIS A 1 128 ? 6.176 -3.198 -0.561 1.00 96.62 128 HIS A O 1
ATOM 1028 N N . TYR A 1 129 ? 6.186 -4.394 1.355 1.00 96.44 129 TYR A N 1
ATOM 1029 C CA . TYR A 1 129 ? 7.606 -4.730 1.310 1.00 96.44 129 TYR A CA 1
ATOM 1030 C C . TYR A 1 129 ? 7.949 -5.480 0.027 1.00 96.44 129 TYR A C 1
ATOM 1032 O O . TYR A 1 129 ? 8.883 -5.073 -0.659 1.00 96.44 129 TYR A O 1
ATOM 1040 N N . GLY A 1 130 ? 7.166 -6.496 -0.349 1.00 96.12 130 GLY A N 1
ATOM 1041 C CA . GLY A 1 130 ? 7.348 -7.260 -1.579 1.00 96.12 130 GLY A CA 1
ATOM 1042 C C . GLY A 1 130 ? 7.574 -6.343 -2.780 1.00 96.12 130 GLY A C 1
ATOM 1043 O O . GLY A 1 130 ? 8.621 -6.424 -3.425 1.00 96.12 130 GLY A O 1
ATOM 1044 N N . LEU A 1 131 ? 6.663 -5.391 -3.014 1.00 97.06 131 LEU A N 1
ATOM 1045 C CA . LEU A 1 131 ? 6.713 -4.466 -4.154 1.00 97.06 131 LEU A CA 1
ATOM 1046 C C . LEU A 1 131 ? 7.885 -3.476 -4.136 1.00 97.06 131 LEU A C 1
ATOM 1048 O O . LEU A 1 131 ? 8.284 -2.999 -5.199 1.00 97.06 131 LEU A O 1
ATOM 1052 N N . VAL A 1 132 ? 8.431 -3.138 -2.966 1.00 94.88 132 VAL A N 1
ATOM 1053 C CA . VAL A 1 132 ? 9.579 -2.218 -2.854 1.00 94.88 132 VAL A CA 1
ATOM 1054 C C . VAL A 1 132 ? 10.908 -2.937 -2.639 1.00 94.88 132 VAL A C 1
ATOM 1056 O O . VAL A 1 132 ? 11.952 -2.298 -2.764 1.00 94.88 132 VAL A O 1
ATOM 1059 N N . SER A 1 133 ? 10.887 -4.242 -2.371 1.00 93.69 133 SER A N 1
ATOM 1060 C CA . SER A 1 133 ? 12.072 -5.060 -2.121 1.00 93.69 133 SER A CA 1
ATOM 1061 C C . SER A 1 133 ? 12.889 -5.304 -3.398 1.00 93.69 133 SER A C 1
ATOM 1063 O O . SER A 1 133 ? 12.329 -5.336 -4.498 1.00 93.69 133 SER A O 1
ATOM 1065 N N . PRO A 1 134 ? 14.201 -5.580 -3.281 1.00 91.44 134 PRO A N 1
ATOM 1066 C CA . PRO A 1 134 ? 15.040 -5.955 -4.417 1.00 91.44 134 PRO A CA 1
ATOM 1067 C C . PRO A 1 134 ? 14.581 -7.209 -5.181 1.00 91.44 134 PRO A C 1
ATOM 1069 O O . PRO A 1 134 ? 14.980 -7.413 -6.330 1.00 91.44 134 PRO A O 1
ATOM 1072 N N . GLN A 1 135 ? 13.753 -8.053 -4.553 1.00 92.06 135 GLN A N 1
ATOM 1073 C CA . GLN A 1 135 ? 13.295 -9.320 -5.123 1.00 92.06 135 GLN A CA 1
ATOM 1074 C C . GLN A 1 135 ? 12.192 -9.150 -6.175 1.00 92.06 135 GLN A C 1
ATOM 1076 O O . GLN A 1 135 ? 12.059 -10.034 -7.023 1.00 92.06 135 GLN A O 1
ATOM 1081 N N . LEU A 1 136 ? 11.446 -8.037 -6.147 1.00 94.00 136 LEU A N 1
ATOM 1082 C CA . LEU A 1 136 ? 10.436 -7.683 -7.150 1.00 94.00 136 LEU A CA 1
ATOM 1083 C C . LEU A 1 136 ? 10.784 -6.338 -7.801 1.00 94.00 136 LEU A C 1
ATOM 1085 O O . LEU A 1 136 ? 11.326 -6.304 -8.910 1.00 94.00 136 LEU A O 1
ATOM 1089 N N . HIS A 1 137 ? 10.493 -5.234 -7.100 1.00 95.00 137 HIS A N 1
ATOM 1090 C CA . HIS A 1 137 ? 10.607 -3.853 -7.584 1.00 95.00 137 HIS A CA 1
ATOM 1091 C C . HIS A 1 137 ? 10.168 -3.720 -9.060 1.00 95.00 137 HIS A C 1
ATOM 1093 O O . HIS A 1 137 ? 11.000 -3.448 -9.931 1.00 95.00 137 HIS A O 1
ATOM 1099 N N . PRO A 1 138 ? 8.900 -4.039 -9.380 1.00 96.50 138 PRO A N 1
ATOM 1100 C CA . PRO A 1 138 ? 8.528 -4.497 -10.716 1.00 96.50 138 PRO A CA 1
ATOM 1101 C C . PRO A 1 138 ? 8.511 -3.428 -11.812 1.00 96.50 138 PRO A C 1
ATOM 1103 O O . PRO A 1 138 ? 8.575 -3.765 -12.994 1.00 96.50 138 PRO A O 1
ATOM 1106 N N . PHE A 1 139 ? 8.412 -2.153 -11.455 1.00 96.06 139 PHE A N 1
ATOM 1107 C CA . PHE A 1 139 ? 8.257 -1.053 -12.405 1.00 96.06 139 PHE A CA 1
ATOM 1108 C C . PHE A 1 139 ? 9.503 -0.161 -12.454 1.00 96.06 139 PHE A C 1
ATOM 1110 O O . PHE A 1 139 ? 10.298 -0.145 -11.514 1.00 96.06 139 PHE A O 1
ATOM 1117 N N . TYR A 1 140 ? 9.661 0.612 -13.533 1.00 92.06 140 TYR A N 1
ATOM 1118 C CA . TYR A 1 140 ? 10.747 1.596 -13.669 1.00 92.06 140 TYR A CA 1
ATOM 1119 C C . TYR A 1 140 ? 10.650 2.742 -12.648 1.00 92.06 140 TYR A C 1
ATOM 1121 O O . TYR A 1 140 ? 11.659 3.206 -12.129 1.00 92.06 140 TYR A O 1
ATOM 1129 N N . ASP A 1 141 ? 9.431 3.177 -12.337 1.00 90.19 141 ASP A N 1
ATOM 1130 C CA . ASP A 1 141 ? 9.118 4.182 -11.320 1.00 90.19 141 ASP A CA 1
ATOM 1131 C C . ASP A 1 141 ? 7.770 3.812 -10.677 1.00 90.19 141 ASP A C 1
ATOM 1133 O O . ASP A 1 141 ? 7.048 2.949 -11.156 1.00 90.19 141 ASP A O 1
ATOM 1137 N N . GLY A 1 142 ? 7.416 4.432 -9.556 1.00 91.75 142 GLY A N 1
ATOM 1138 C CA . GLY A 1 142 ? 6.086 4.311 -8.968 1.00 91.75 142 GLY A CA 1
ATOM 1139 C C . GLY A 1 142 ? 5.914 3.144 -7.999 1.00 91.75 142 GLY A C 1
ATOM 1140 O O . GLY A 1 142 ? 4.896 3.124 -7.313 1.00 91.75 142 GLY A O 1
ATOM 1141 N N . ASN A 1 143 ? 6.904 2.257 -7.832 1.00 94.81 143 ASN A N 1
ATOM 1142 C CA . ASN A 1 143 ? 6.824 1.091 -6.932 1.00 94.81 143 ASN A CA 1
ATOM 1143 C C . ASN A 1 143 ? 6.358 1.466 -5.519 1.00 94.81 143 ASN A C 1
ATOM 1145 O O . ASN A 1 143 ? 5.373 0.928 -5.026 1.00 94.81 143 ASN A O 1
ATOM 1149 N N . GLY A 1 144 ? 6.979 2.474 -4.897 1.00 92.50 144 GLY A N 1
ATOM 1150 C CA . GLY A 1 144 ? 6.567 2.935 -3.565 1.00 92.50 144 GLY A CA 1
ATOM 1151 C C . GLY A 1 144 ? 5.173 3.579 -3.522 1.00 92.50 144 GLY A C 1
ATOM 1152 O O . GLY A 1 144 ? 4.506 3.533 -2.495 1.00 92.50 144 GLY A O 1
ATOM 1153 N N . ARG A 1 145 ? 4.697 4.193 -4.617 1.00 92.25 145 ARG A N 1
ATOM 1154 C CA . ARG A 1 145 ? 3.324 4.735 -4.699 1.00 92.25 145 ARG A CA 1
ATOM 1155 C C . ARG A 1 145 ? 2.309 3.595 -4.790 1.00 92.25 145 ARG A C 1
ATOM 1157 O O . ARG A 1 145 ? 1.347 3.599 -4.031 1.00 92.25 145 ARG A O 1
ATOM 1164 N N . VAL A 1 146 ? 2.567 2.609 -5.648 1.00 96.25 146 VAL A N 1
ATOM 1165 C CA . VAL A 1 146 ? 1.733 1.409 -5.791 1.00 96.25 146 VAL A CA 1
ATOM 1166 C C . VAL A 1 146 ? 1.693 0.616 -4.486 1.00 96.25 146 VAL A C 1
ATOM 1168 O O . VAL A 1 146 ? 0.606 0.306 -4.015 1.00 96.25 146 VAL A O 1
ATOM 1171 N N . ALA A 1 147 ? 2.845 0.374 -3.855 1.00 95.81 147 ALA A N 1
ATOM 1172 C CA . ALA A 1 147 ? 2.950 -0.358 -2.593 1.00 95.81 147 ALA A CA 1
ATOM 1173 C C . ALA A 1 147 ? 2.124 0.284 -1.471 1.00 95.81 147 ALA A C 1
ATOM 1175 O O . ALA A 1 147 ? 1.350 -0.394 -0.802 1.00 95.81 147 ALA A O 1
ATOM 1176 N N . ARG A 1 148 ? 2.222 1.609 -1.300 1.00 93.19 148 ARG A N 1
ATOM 1177 C CA . ARG A 1 148 ? 1.434 2.339 -0.293 1.00 93.19 148 ARG A CA 1
ATOM 1178 C C . ARG A 1 148 ? -0.065 2.339 -0.580 1.00 93.19 148 ARG A C 1
ATOM 1180 O O . ARG A 1 148 ? -0.856 2.281 0.360 1.00 93.19 148 ARG A O 1
ATOM 1187 N N . LEU A 1 149 ? -0.458 2.438 -1.851 1.00 93.31 149 LEU A N 1
ATOM 1188 C CA . LEU A 1 149 ? -1.865 2.358 -2.246 1.00 93.31 149 LEU A CA 1
ATOM 1189 C C . LEU A 1 149 ? -2.415 0.958 -1.978 1.00 93.31 149 LEU A C 1
ATOM 1191 O O . LEU A 1 149 ? -3.445 0.843 -1.324 1.00 93.31 149 LEU A O 1
ATOM 1195 N N . LEU A 1 150 ? -1.702 -0.087 -2.403 1.00 95.81 150 LEU A N 1
ATOM 1196 C CA . LEU A 1 150 ? -2.090 -1.478 -2.182 1.00 95.81 150 LEU A CA 1
ATOM 1197 C C . LEU A 1 150 ? -2.237 -1.794 -0.688 1.00 95.81 150 LEU A C 1
ATOM 1199 O O . LEU A 1 150 ? -3.280 -2.295 -0.280 1.00 95.81 150 LEU A O 1
ATOM 1203 N N . ALA A 1 151 ? -1.239 -1.426 0.122 1.00 94.12 151 ALA A N 1
ATOM 1204 C CA . ALA A 1 151 ? -1.271 -1.599 1.572 1.00 94.12 151 ALA A CA 1
ATOM 1205 C C . ALA A 1 151 ? -2.499 -0.933 2.197 1.00 94.12 151 ALA A C 1
ATOM 1207 O O . ALA A 1 151 ? -3.228 -1.564 2.953 1.00 94.12 151 ALA A O 1
ATOM 1208 N N . ASN A 1 152 ? -2.791 0.318 1.826 1.00 90.69 152 ASN A N 1
ATOM 1209 C CA . ASN A 1 152 ? -3.996 0.990 2.307 1.00 90.69 152 ASN A CA 1
ATOM 1210 C C . ASN A 1 152 ? -5.278 0.265 1.887 1.00 90.69 152 ASN A C 1
ATOM 1212 O O . ASN A 1 152 ? -6.197 0.169 2.690 1.00 90.69 152 ASN A O 1
ATOM 1216 N N . GLY A 1 153 ? -5.343 -0.259 0.662 1.00 90.94 153 GLY A N 1
ATOM 1217 C CA . GLY A 1 153 ? -6.482 -1.057 0.214 1.00 90.94 153 GLY A CA 1
ATOM 1218 C C . GLY A 1 153 ? -6.717 -2.301 1.061 1.00 90.94 153 GLY A C 1
ATOM 1219 O O . GLY A 1 153 ? -7.857 -2.567 1.422 1.00 90.94 153 GLY A O 1
ATOM 1220 N N . ILE A 1 154 ? -5.646 -3.018 1.410 1.00 92.62 154 ILE A N 1
ATOM 1221 C CA . ILE A 1 154 ? -5.704 -4.198 2.285 1.00 92.62 154 ILE A CA 1
ATOM 1222 C C . ILE A 1 154 ? -6.210 -3.788 3.670 1.00 92.62 154 ILE A C 1
ATOM 1224 O O . ILE A 1 154 ? -7.194 -4.335 4.155 1.00 92.62 154 ILE A O 1
ATOM 1228 N N . LEU A 1 155 ? -5.618 -2.750 4.269 1.00 89.81 155 LEU A N 1
ATOM 1229 C CA . LEU A 1 155 ? -6.050 -2.235 5.572 1.00 89.81 155 LEU A CA 1
ATOM 1230 C C . LEU A 1 155 ? -7.520 -1.783 5.573 1.00 89.81 155 LEU A C 1
ATOM 1232 O O . LEU A 1 155 ? -8.209 -1.923 6.581 1.00 89.81 155 LEU A O 1
ATOM 1236 N N . MET A 1 156 ? -8.024 -1.261 4.449 1.00 86.31 156 MET A N 1
ATOM 1237 C CA . MET A 1 156 ? -9.427 -0.861 4.305 1.00 86.31 156 MET A CA 1
ATOM 1238 C C . MET A 1 156 ? -10.408 -2.042 4.352 1.00 86.31 156 MET A C 1
ATOM 1240 O O . MET A 1 156 ? -11.562 -1.825 4.726 1.00 86.31 156 MET A O 1
ATOM 1244 N N . LEU A 1 157 ? -9.985 -3.266 4.012 1.00 83.44 157 LEU A N 1
ATOM 1245 C CA . LEU A 1 157 ? -10.843 -4.458 4.082 1.00 83.44 157 LEU A CA 1
ATOM 1246 C C . LEU A 1 157 ? -11.269 -4.765 5.513 1.00 83.44 157 LEU A C 1
ATOM 1248 O O . LEU A 1 157 ? -12.397 -5.186 5.738 1.00 83.44 157 LEU A O 1
ATOM 1252 N N . ASN A 1 158 ? -10.390 -4.497 6.473 1.00 77.88 158 ASN A N 1
ATOM 1253 C CA . ASN A 1 158 ? -10.638 -4.742 7.886 1.00 77.88 158 ASN A CA 1
ATOM 1254 C C . ASN A 1 158 ? -10.968 -3.469 8.643 1.00 77.88 158 ASN A C 1
ATOM 1256 O O . ASN A 1 158 ? -10.928 -3.483 9.865 1.00 77.88 158 ASN A O 1
ATOM 1260 N N . ALA A 1 159 ? -11.272 -2.367 7.957 1.00 68.56 159 ALA A N 1
ATOM 1261 C CA . ALA A 1 159 ? -11.514 -1.074 8.581 1.00 68.56 159 ALA A CA 1
ATOM 1262 C C . ALA A 1 159 ? -12.867 -0.474 8.170 1.00 68.56 159 ALA A C 1
ATOM 1264 O O . ALA A 1 159 ? -13.005 0.701 7.824 1.00 68.56 159 ALA A O 1
ATOM 1265 N N . HIS A 1 160 ? -13.894 -1.330 8.175 1.00 59.91 160 HIS A N 1
ATOM 1266 C CA . HIS A 1 160 ? -15.256 -1.013 7.741 1.00 59.91 160 HIS A CA 1
ATOM 1267 C C . HIS A 1 160 ? -15.901 0.159 8.506 1.00 59.91 160 HIS A C 1
ATOM 1269 O O . HIS A 1 160 ? -16.835 0.781 8.002 1.00 59.91 160 HIS A O 1
ATOM 1275 N N . GLU A 1 161 ? -15.423 0.504 9.703 1.00 57.25 161 GLU A N 1
ATOM 1276 C CA . GLU A 1 161 ? -15.837 1.722 10.413 1.00 57.25 161 GLU A CA 1
ATOM 1277 C C . GLU A 1 161 ? -15.371 3.026 9.762 1.00 57.25 161 GLU A C 1
ATOM 1279 O O . GLU A 1 161 ? -16.058 4.034 9.915 1.00 57.25 161 GLU A O 1
ATOM 1284 N N . PHE A 1 162 ? -14.325 3.004 8.930 1.00 59.56 162 PHE A N 1
ATOM 1285 C CA . PHE A 1 162 ? -13.992 4.112 8.025 1.00 59.56 162 PHE A CA 1
ATOM 1286 C C . PHE A 1 162 ? -14.947 4.205 6.818 1.00 59.56 162 PHE A C 1
ATOM 1288 O O . PHE A 1 162 ? -14.597 4.780 5.791 1.00 59.56 162 PHE A O 1
ATOM 1295 N N . MET A 1 163 ? -16.151 3.626 6.905 1.00 54.28 163 MET A N 1
ATOM 1296 C CA . MET A 1 163 ? -17.258 3.856 5.969 1.00 54.28 163 MET A CA 1
ATOM 1297 C C . MET A 1 163 ? -18.489 4.507 6.619 1.00 54.28 163 MET A C 1
ATOM 1299 O O . MET A 1 163 ? -19.480 4.751 5.927 1.00 54.28 163 MET A O 1
ATOM 1303 N N . PHE A 1 164 ? -18.469 4.811 7.920 1.00 50.41 164 PHE A N 1
ATOM 1304 C CA . PHE A 1 164 ? -19.624 5.426 8.579 1.00 50.41 164 PHE A CA 1
ATOM 1305 C C . PHE A 1 164 ? -19.720 6.927 8.236 1.00 50.41 164 PHE A C 1
ATOM 1307 O O . PHE A 1 164 ? -18.722 7.641 8.275 1.00 50.41 164 PHE A O 1
ATOM 1314 N N . TYR A 1 165 ? -20.917 7.394 7.856 1.00 48.66 165 TYR A N 1
ATOM 1315 C CA . TYR A 1 165 ? -21.202 8.703 7.224 1.00 48.66 165 TYR A CA 1
ATOM 1316 C C . TYR A 1 165 ? -20.666 8.916 5.797 1.00 48.66 165 TYR A C 1
ATOM 1318 O O . TYR A 1 165 ? -20.581 10.052 5.334 1.00 48.66 165 TYR A O 1
ATOM 1326 N N . GLY A 1 166 ? -20.315 7.851 5.070 1.00 49.78 166 GLY A N 1
ATOM 1327 C CA . GLY A 1 166 ? -19.896 7.965 3.665 1.00 49.78 166 GLY A CA 1
ATOM 1328 C C . GLY A 1 166 ? -18.505 8.581 3.460 1.00 49.78 166 GLY A C 1
ATOM 1329 O O . GLY A 1 166 ? -18.088 8.780 2.319 1.00 49.78 166 GLY A O 1
ATOM 1330 N N . ILE A 1 167 ? -17.764 8.845 4.541 1.00 51.09 167 ILE A N 1
ATOM 1331 C CA . ILE A 1 167 ? -16.398 9.369 4.497 1.00 51.09 167 ILE A CA 1
ATOM 1332 C C . ILE A 1 167 ? -15.427 8.196 4.575 1.00 51.09 167 ILE A C 1
ATOM 1334 O O . ILE A 1 167 ? -15.403 7.479 5.568 1.00 51.09 167 ILE A O 1
ATOM 1338 N N . ARG A 1 168 ? -14.609 8.032 3.533 1.00 57.41 168 ARG A N 1
ATOM 1339 C CA . ARG A 1 168 ? -13.520 7.053 3.478 1.00 57.41 168 ARG A CA 1
ATOM 1340 C C . ARG A 1 168 ? -12.211 7.739 3.763 1.00 57.41 168 ARG A C 1
ATOM 1342 O O . ARG A 1 168 ? -11.776 8.575 2.975 1.00 57.41 168 ARG A O 1
ATOM 1349 N N . ILE A 1 169 ? -11.588 7.366 4.867 1.00 60.66 169 ILE A N 1
ATOM 1350 C CA . ILE A 1 169 ? -10.265 7.863 5.217 1.00 60.66 169 ILE A CA 1
ATOM 1351 C C . ILE A 1 169 ? -9.299 6.705 5.065 1.00 60.66 169 ILE A C 1
ATOM 1353 O O . ILE A 1 169 ? -9.549 5.601 5.546 1.00 60.66 169 ILE A O 1
ATOM 1357 N N . LEU A 1 170 ? -8.220 6.954 4.327 1.00 64.62 170 LEU A N 1
ATOM 1358 C CA . LEU A 1 170 ? -7.154 5.980 4.197 1.00 64.62 170 LEU A CA 1
ATOM 1359 C C . LEU A 1 170 ? -6.555 5.742 5.591 1.00 64.62 170 LEU A C 1
ATOM 1361 O O . LEU A 1 170 ? -6.221 6.719 6.267 1.00 64.62 170 LEU A O 1
ATOM 1365 N N . PRO A 1 171 ? -6.442 4.478 6.030 1.00 63.91 171 PRO A N 1
ATOM 1366 C CA . PRO A 1 171 ? -6.022 4.145 7.387 1.00 63.91 171 PRO A CA 1
ATOM 1367 C C . PRO A 1 171 ? -4.619 4.671 7.702 1.00 63.91 171 PRO A C 1
ATOM 1369 O O . PRO A 1 171 ? -4.373 5.109 8.825 1.00 63.91 171 PRO A O 1
ATOM 1372 N N . VAL A 1 172 ? -3.734 4.723 6.702 1.00 69.31 172 VAL A N 1
ATOM 1373 C CA . VAL A 1 172 ? -2.384 5.271 6.836 1.00 69.31 172 VAL A CA 1
ATOM 1374 C C . VAL A 1 172 ? -2.245 6.506 5.942 1.00 69.31 172 VAL A C 1
ATOM 1376 O O . VAL A 1 172 ? -2.440 6.400 4.725 1.00 69.31 172 VAL A O 1
ATOM 1379 N N . PRO A 1 173 ? -1.875 7.679 6.496 1.00 60.44 173 PRO A N 1
ATOM 1380 C CA . PRO A 1 173 ? -1.646 8.869 5.694 1.00 60.44 173 PRO A CA 1
ATOM 1381 C C . PRO A 1 173 ? -0.536 8.578 4.679 1.00 60.44 173 PRO A C 1
ATOM 1383 O O . PRO A 1 173 ? 0.588 8.230 5.039 1.00 60.44 173 PRO A O 1
ATOM 1386 N N . LEU A 1 174 ? -0.864 8.700 3.389 1.00 55.84 174 LEU A N 1
ATOM 1387 C CA . LEU A 1 174 ? 0.057 8.533 2.262 1.00 55.84 174 LEU A CA 1
ATOM 1388 C C . LEU A 1 174 ? 1.062 9.692 2.230 1.00 55.84 174 LEU A C 1
ATOM 1390 O O . LEU A 1 174 ? 1.004 10.547 1.350 1.00 55.84 174 LEU A O 1
ATOM 1394 N N . VAL A 1 175 ? 1.957 9.783 3.206 1.00 51.75 175 VAL A N 1
ATOM 1395 C CA . VAL A 1 175 ? 2.822 10.951 3.340 1.00 51.75 175 VAL A CA 1
ATOM 1396 C C . VAL A 1 175 ? 4.271 10.494 3.432 1.00 51.75 175 VAL A C 1
ATOM 1398 O O . VAL A 1 175 ? 4.689 9.905 4.419 1.00 51.75 175 VAL A O 1
ATOM 1401 N N . ARG A 1 176 ? 5.058 10.828 2.394 1.00 46.84 176 ARG A N 1
ATOM 1402 C CA . ARG A 1 176 ? 6.463 11.204 2.613 1.00 46.84 176 ARG A CA 1
ATOM 1403 C C . ARG A 1 176 ? 6.400 12.372 3.585 1.00 46.84 176 ARG A C 1
ATOM 1405 O O . ARG A 1 176 ? 5.941 13.435 3.168 1.00 46.84 176 ARG A O 1
ATOM 1412 N N . GLN A 1 177 ? 6.770 12.180 4.849 1.00 44.88 177 GLN A N 1
ATOM 1413 C CA . GLN A 1 177 ? 6.737 13.276 5.815 1.00 44.88 177 GLN A CA 1
ATOM 1414 C C . GLN A 1 177 ? 7.591 14.438 5.308 1.00 44.88 177 GLN A C 1
ATOM 1416 O O . GLN A 1 177 ? 8.816 14.387 5.278 1.00 44.88 177 GLN A O 1
ATOM 1421 N N . THR A 1 178 ? 6.918 15.510 4.900 1.00 48.09 178 THR A N 1
ATOM 1422 C CA . THR A 1 178 ? 7.501 16.834 4.728 1.00 48.09 178 THR A CA 1
ATOM 1423 C C . THR A 1 178 ? 7.347 17.577 6.048 1.00 48.09 178 THR A C 1
ATOM 1425 O O . THR A 1 178 ? 6.457 18.409 6.181 1.00 48.09 178 THR A O 1
ATOM 1428 N N . ALA A 1 179 ? 8.171 17.257 7.048 1.00 41.22 179 ALA A N 1
ATOM 1429 C CA . ALA A 1 179 ? 8.341 18.109 8.227 1.00 41.22 179 ALA A CA 1
ATOM 1430 C C . ALA A 1 179 ? 9.621 17.749 9.000 1.00 41.22 179 ALA A C 1
ATOM 1432 O O . ALA A 1 179 ? 9.625 16.830 9.806 1.00 41.22 179 ALA A O 1
ATOM 1433 N N . LYS A 1 180 ? 10.693 18.517 8.753 1.00 44.69 180 LYS A N 1
ATOM 1434 C CA . LYS A 1 180 ? 11.874 18.771 9.615 1.00 44.69 180 LYS A CA 1
ATOM 1435 C C . LYS A 1 180 ? 12.668 17.590 10.220 1.00 44.69 180 LYS A C 1
ATOM 1437 O O . LYS A 1 180 ? 13.662 17.851 10.888 1.00 44.69 180 LYS A O 1
ATOM 1442 N N . GLY A 1 181 ? 12.323 16.335 9.941 1.00 55.19 181 GLY A N 1
ATOM 1443 C CA . GLY A 1 181 ? 13.071 15.138 10.334 1.00 55.19 181 GLY A CA 1
ATOM 1444 C C . GLY A 1 181 ? 13.237 14.157 9.172 1.00 55.19 181 GLY A C 1
ATOM 1445 O O . GLY A 1 181 ? 12.499 14.207 8.188 1.00 55.19 181 GLY A O 1
ATOM 1446 N N . LYS A 1 182 ? 14.232 13.270 9.270 1.00 63.56 182 LYS A N 1
ATOM 1447 C CA . LYS A 1 182 ? 14.437 12.181 8.309 1.00 63.56 182 LYS A CA 1
ATOM 1448 C C . LYS A 1 182 ? 13.411 11.084 8.607 1.00 63.56 182 LYS A C 1
ATOM 1450 O O . LYS A 1 182 ? 13.498 10.438 9.644 1.00 63.56 182 LYS A O 1
ATOM 1455 N N . ASP A 1 183 ? 12.433 10.907 7.724 1.00 74.75 183 ASP A N 1
ATOM 1456 C CA . ASP A 1 183 ? 11.467 9.804 7.794 1.00 74.75 183 ASP A CA 1
ATOM 1457 C C . ASP A 1 183 ? 12.221 8.454 7.836 1.00 74.75 183 ASP A C 1
ATOM 1459 O O . ASP A 1 183 ? 12.983 8.165 6.901 1.00 74.75 183 ASP A O 1
ATOM 1463 N N . PRO A 1 184 ? 12.053 7.628 8.892 1.00 87.94 184 PRO A N 1
ATOM 1464 C CA . PRO A 1 184 ? 12.828 6.400 9.064 1.00 87.94 184 PRO A CA 1
ATOM 1465 C C . PRO A 1 184 ? 12.433 5.306 8.067 1.00 87.94 184 PRO A C 1
ATOM 1467 O O . PRO A 1 184 ? 13.129 4.297 7.972 1.00 87.94 184 PRO A O 1
ATOM 1470 N N . TYR A 1 185 ? 11.356 5.495 7.299 1.00 88.75 185 TYR A N 1
ATOM 1471 C CA . TYR A 1 185 ? 10.815 4.523 6.350 1.00 88.75 185 TYR A CA 1
ATOM 1472 C C . TYR A 1 185 ? 11.879 3.857 5.462 1.00 88.75 185 TYR A C 1
ATOM 1474 O O . TYR A 1 185 ? 11.945 2.632 5.382 1.00 88.75 185 TYR A O 1
ATOM 1482 N N . ILE A 1 186 ? 12.753 4.640 4.817 1.00 87.88 186 ILE A N 1
ATOM 1483 C CA . ILE A 1 186 ? 13.785 4.078 3.926 1.00 87.88 186 ILE A CA 1
ATOM 1484 C C . ILE A 1 186 ? 14.818 3.261 4.711 1.00 87.88 186 ILE A C 1
ATOM 1486 O O . ILE A 1 186 ? 15.288 2.233 4.230 1.00 87.88 186 ILE A O 1
ATOM 1490 N N . GLU A 1 187 ? 15.178 3.700 5.916 1.00 89.94 187 GLU A N 1
ATOM 1491 C CA . GLU A 1 187 ? 16.147 2.996 6.757 1.00 89.94 187 GLU A CA 1
ATOM 1492 C C . GLU A 1 187 ? 15.582 1.677 7.282 1.00 89.94 187 GLU A C 1
ATOM 1494 O O . GLU A 1 187 ? 16.284 0.669 7.250 1.00 89.94 187 GLU A O 1
ATOM 1499 N N . ILE A 1 188 ? 14.307 1.670 7.677 1.00 92.12 188 ILE A N 1
ATOM 1500 C CA . ILE A 1 188 ? 13.576 0.468 8.087 1.00 92.12 188 ILE A CA 1
ATOM 1501 C C . ILE A 1 188 ? 13.545 -0.550 6.941 1.00 92.12 188 ILE A C 1
ATOM 1503 O O . ILE A 1 188 ? 13.915 -1.706 7.137 1.00 92.12 188 ILE A O 1
ATOM 1507 N N . LEU A 1 189 ? 13.198 -0.125 5.720 1.00 91.25 189 LEU A N 1
ATOM 1508 C CA . LEU A 1 189 ? 13.200 -1.021 4.556 1.00 91.25 189 LEU A CA 1
ATOM 1509 C C . LEU A 1 189 ? 14.603 -1.545 4.217 1.00 91.25 189 LEU A C 1
ATOM 1511 O O . LEU A 1 189 ? 14.756 -2.703 3.837 1.00 91.25 189 LEU A O 1
ATOM 1515 N N . ASN A 1 190 ? 15.643 -0.722 4.370 1.00 90.44 190 ASN A N 1
ATOM 1516 C CA . ASN A 1 190 ? 17.023 -1.164 4.164 1.00 90.44 190 ASN A CA 1
ATOM 1517 C C . ASN A 1 190 ? 17.477 -2.184 5.218 1.00 90.44 190 ASN A C 1
ATOM 1519 O O . ASN A 1 190 ? 18.237 -3.100 4.886 1.00 90.44 190 ASN A O 1
ATOM 1523 N N . ARG A 1 191 ? 17.019 -2.045 6.469 1.00 91.56 191 ARG A N 1
ATOM 1524 C CA . ARG A 1 191 ? 17.235 -3.059 7.505 1.00 91.56 191 ARG A CA 1
ATOM 1525 C C . ARG A 1 191 ? 16.506 -4.347 7.149 1.00 91.56 191 ARG A C 1
ATOM 1527 O O . ARG A 1 191 ? 17.176 -5.369 7.093 1.00 91.56 191 ARG A O 1
ATOM 1534 N N . ALA A 1 192 ? 15.236 -4.286 6.748 1.00 92.00 192 ALA A N 1
ATOM 1535 C CA . ALA A 1 192 ? 14.484 -5.454 6.279 1.00 92.00 192 ALA A CA 1
ATOM 1536 C C . ALA A 1 192 ? 15.166 -6.171 5.094 1.00 92.00 192 ALA A C 1
ATOM 1538 O O . ALA A 1 192 ? 15.291 -7.393 5.102 1.00 92.00 192 ALA A O 1
ATOM 1539 N N . ASN A 1 193 ? 15.727 -5.425 4.132 1.00 90.88 193 ASN A N 1
ATOM 1540 C CA . ASN A 1 193 ? 16.524 -5.986 3.026 1.00 90.88 193 ASN A CA 1
ATOM 1541 C C . ASN A 1 193 ? 17.796 -6.725 3.487 1.00 90.88 193 ASN A C 1
ATOM 1543 O O . ASN A 1 193 ? 18.378 -7.481 2.711 1.00 90.88 193 ASN A O 1
ATOM 1547 N N . THR A 1 194 ? 18.274 -6.452 4.704 1.00 89.50 194 THR A N 1
ATOM 1548 C CA . THR A 1 194 ? 19.489 -7.046 5.278 1.00 89.50 194 THR A CA 1
ATOM 1549 C C . THR A 1 194 ? 19.160 -8.170 6.263 1.00 89.50 194 THR A C 1
ATOM 1551 O O . THR A 1 194 ? 19.851 -9.182 6.270 1.00 89.50 194 THR A O 1
ATOM 1554 N N . THR A 1 195 ? 18.128 -8.002 7.089 1.00 90.50 195 THR A N 1
ATOM 1555 C CA . THR A 1 195 ? 17.753 -8.937 8.160 1.00 90.50 195 THR A CA 1
ATOM 1556 C C . THR A 1 195 ? 16.730 -9.977 7.722 1.00 90.50 195 THR A C 1
ATOM 1558 O O . THR A 1 195 ? 16.630 -11.019 8.360 1.00 90.50 195 THR A O 1
ATOM 1561 N N . GLY A 1 196 ? 15.948 -9.699 6.673 1.00 90.62 196 GLY A N 1
ATOM 1562 C CA . GLY A 1 196 ? 14.802 -10.523 6.287 1.00 90.62 196 GLY A CA 1
ATOM 1563 C C . GLY A 1 196 ? 13.630 -10.439 7.270 1.00 90.62 196 GLY A C 1
ATOM 1564 O O . GLY A 1 196 ? 12.780 -11.323 7.257 1.00 90.62 196 GLY A O 1
ATOM 1565 N N . THR A 1 197 ? 13.578 -9.407 8.120 1.00 92.44 197 THR A N 1
ATOM 1566 C CA . THR A 1 197 ? 12.529 -9.220 9.137 1.00 92.44 197 THR A CA 1
ATOM 1567 C C . THR A 1 197 ? 11.705 -7.957 8.898 1.00 92.44 197 THR A C 1
ATOM 1569 O O . THR A 1 197 ? 12.216 -6.950 8.405 1.00 92.44 197 THR A O 1
ATOM 1572 N N . LEU A 1 198 ? 10.425 -7.999 9.274 1.00 93.06 198 LEU A N 1
ATOM 1573 C CA . LEU A 1 198 ? 9.453 -6.923 9.073 1.00 93.06 198 LEU A CA 1
ATOM 1574 C C . LEU A 1 198 ? 8.928 -6.294 10.372 1.00 93.06 198 LEU A C 1
ATOM 1576 O O . LEU A 1 198 ? 8.219 -5.297 10.275 1.00 93.06 198 LEU A O 1
ATOM 1580 N N . ASN A 1 199 ? 9.307 -6.774 11.566 1.00 92.06 199 ASN A N 1
ATOM 1581 C CA . ASN A 1 199 ? 8.786 -6.258 12.849 1.00 92.06 199 ASN A CA 1
ATOM 1582 C C . ASN A 1 199 ? 8.875 -4.725 12.958 1.00 92.06 199 ASN A C 1
ATOM 1584 O O . ASN A 1 199 ? 7.901 -4.059 13.295 1.00 92.06 199 ASN A O 1
ATOM 1588 N N . GLU A 1 200 ? 10.035 -4.140 12.636 1.00 92.75 200 GLU A N 1
ATOM 1589 C CA . GLU A 1 200 ? 10.210 -2.682 12.678 1.00 92.75 200 GLU A CA 1
ATOM 1590 C C . GLU A 1 200 ? 9.288 -1.953 11.691 1.00 92.75 200 GLU A C 1
ATOM 1592 O O . GLU A 1 200 ? 8.817 -0.848 11.969 1.00 92.75 200 GLU A O 1
ATOM 1597 N N . PHE A 1 201 ? 9.025 -2.566 10.535 1.00 93.31 201 PHE A N 1
ATOM 1598 C CA . PHE A 1 201 ? 8.138 -2.003 9.530 1.00 93.31 201 PHE A CA 1
ATOM 1599 C C . PHE A 1 201 ? 6.673 -2.088 9.961 1.00 93.31 201 PHE A C 1
ATOM 1601 O O . PHE A 1 201 ? 5.956 -1.097 9.828 1.00 93.31 201 PHE A O 1
ATOM 1608 N N . GLU A 1 202 ? 6.246 -3.204 10.553 1.00 93.25 202 GLU A N 1
ATOM 1609 C CA . GLU A 1 202 ? 4.907 -3.338 11.136 1.00 93.25 202 GLU A CA 1
ATOM 1610 C C . GLU A 1 202 ? 4.675 -2.327 12.259 1.00 93.25 202 GLU A C 1
ATOM 1612 O O . GLU A 1 202 ? 3.657 -1.638 12.259 1.00 93.25 202 GLU A O 1
ATOM 1617 N N . VAL A 1 203 ? 5.639 -2.160 13.172 1.00 93.31 203 VAL A N 1
ATOM 1618 C CA . VAL A 1 203 ? 5.565 -1.158 14.249 1.00 93.31 203 VAL A CA 1
ATOM 1619 C C . VAL A 1 203 ? 5.454 0.256 13.683 1.00 93.31 203 VAL A C 1
ATOM 1621 O O . VAL A 1 203 ? 4.668 1.067 14.181 1.00 93.31 203 VAL A O 1
ATOM 1624 N N . TYR A 1 204 ? 6.209 0.564 12.628 1.00 92.75 204 TYR A N 1
ATOM 1625 C CA . TYR A 1 204 ? 6.150 1.866 11.972 1.00 92.75 204 TYR A CA 1
ATOM 1626 C C . TYR A 1 204 ? 4.782 2.121 11.326 1.00 92.75 204 TYR A C 1
ATOM 1628 O O . TYR A 1 204 ? 4.168 3.156 11.594 1.00 92.75 204 TYR A O 1
ATOM 1636 N N . ILE A 1 205 ? 4.258 1.174 10.540 1.00 91.62 205 ILE A N 1
ATOM 1637 C CA . ILE A 1 205 ? 2.929 1.297 9.923 1.00 91.62 205 ILE A CA 1
ATOM 1638 C C . ILE A 1 205 ? 1.825 1.366 10.987 1.00 91.62 205 ILE A C 1
ATOM 1640 O O . ILE A 1 205 ? 0.951 2.232 10.894 1.00 91.62 205 ILE A O 1
ATOM 1644 N N . ALA A 1 206 ? 1.894 0.539 12.034 1.00 92.38 206 ALA A N 1
ATOM 1645 C CA . ALA A 1 206 ? 0.960 0.572 13.156 1.00 92.38 206 ALA A CA 1
ATOM 1646 C C . ALA A 1 206 ? 0.969 1.933 13.861 1.00 92.38 206 ALA A C 1
ATOM 1648 O O . ALA A 1 206 ? -0.089 2.478 14.168 1.00 92.38 206 ALA A O 1
ATOM 1649 N N . SER A 1 207 ? 2.151 2.523 14.064 1.00 91.56 207 SER A N 1
ATOM 1650 C CA . SER A 1 207 ? 2.302 3.842 14.692 1.00 91.56 207 SER A CA 1
ATOM 1651 C C . SER A 1 207 ? 1.696 4.961 13.842 1.00 91.56 207 SER A C 1
ATOM 1653 O O . SER A 1 207 ? 1.035 5.857 14.374 1.00 91.56 207 SER A O 1
ATOM 1655 N N . LEU A 1 208 ? 1.878 4.906 12.516 1.00 89.75 208 LEU A N 1
ATOM 1656 C CA . LEU A 1 208 ? 1.236 5.846 11.594 1.00 89.75 208 LEU A CA 1
ATOM 1657 C C . LEU A 1 208 ? -0.289 5.707 11.622 1.00 89.75 208 LEU A C 1
ATOM 1659 O O . LEU A 1 208 ? -0.994 6.716 11.677 1.00 89.75 208 LEU A O 1
ATOM 1663 N N . TRP A 1 209 ? -0.795 4.472 11.616 1.00 88.00 209 TRP A N 1
ATOM 1664 C CA . TRP A 1 209 ? -2.229 4.201 11.675 1.00 88.00 209 TRP A CA 1
ATOM 1665 C C . TRP A 1 209 ? -2.839 4.688 12.994 1.00 88.00 209 TRP A C 1
ATOM 1667 O O . TRP A 1 209 ? -3.834 5.412 12.997 1.00 88.00 209 TRP A O 1
ATOM 1677 N N . LEU A 1 210 ? -2.193 4.380 14.116 1.00 90.12 210 LEU A N 1
ATOM 1678 C CA . LEU A 1 210 ? -2.592 4.821 15.447 1.00 90.12 210 LEU A CA 1
ATOM 1679 C C . LEU A 1 210 ? -2.651 6.352 15.548 1.00 90.12 210 LEU A C 1
ATOM 1681 O O . LEU A 1 210 ? -3.628 6.908 16.052 1.00 90.12 210 LEU A O 1
ATOM 1685 N N . SER A 1 211 ? -1.629 7.044 15.038 1.00 88.81 211 SER A N 1
ATOM 1686 C CA . SER A 1 211 ? -1.591 8.511 14.997 1.00 88.81 211 SER A CA 1
ATOM 1687 C C . SER A 1 211 ? -2.753 9.089 14.179 1.00 88.81 211 SER A C 1
ATOM 1689 O O . SER A 1 211 ? -3.414 10.045 14.602 1.00 88.81 211 SER A O 1
ATOM 1691 N N . ASN A 1 212 ? -3.063 8.464 13.040 1.00 85.25 212 ASN A N 1
ATOM 1692 C CA . ASN A 1 212 ? -4.177 8.860 12.186 1.00 85.25 212 ASN A CA 1
ATOM 1693 C C . ASN A 1 212 ? -5.532 8.674 12.888 1.00 85.25 212 ASN A C 1
ATOM 1695 O O . ASN A 1 212 ? -6.324 9.614 12.943 1.00 85.25 212 ASN A O 1
ATOM 1699 N N . ILE A 1 213 ? -5.770 7.514 13.515 1.00 85.19 213 ILE A N 1
ATOM 1700 C CA . ILE A 1 213 ? -7.007 7.253 14.272 1.00 85.19 213 ILE A CA 1
ATOM 1701 C C . ILE A 1 213 ? -7.167 8.266 15.410 1.00 85.19 213 ILE A C 1
ATOM 1703 O O . ILE A 1 213 ? -8.244 8.839 15.576 1.00 85.19 213 ILE A O 1
ATOM 1707 N N . ARG A 1 214 ? -6.101 8.545 16.171 1.00 88.44 214 ARG A N 1
ATOM 1708 C CA . ARG A 1 214 ? -6.128 9.544 17.254 1.00 88.44 214 ARG A CA 1
ATOM 1709 C C . ARG A 1 214 ? -6.452 10.946 16.739 1.00 88.44 214 ARG A C 1
ATOM 1711 O O . ARG A 1 214 ? -7.233 11.662 17.367 1.00 88.44 214 ARG A O 1
ATOM 1718 N N . THR A 1 215 ? -5.903 11.325 15.585 1.00 85.62 215 THR A N 1
ATOM 1719 C CA . THR A 1 215 ? -6.204 12.607 14.931 1.00 85.62 215 THR A CA 1
ATOM 1720 C C . THR A 1 215 ? -7.680 12.688 14.548 1.00 85.62 215 THR A C 1
ATOM 1722 O O . THR A 1 215 ? -8.370 13.626 14.945 1.00 85.62 215 THR A O 1
ATOM 1725 N N . MET A 1 216 ? -8.201 11.658 13.880 1.00 81.62 216 MET A N 1
ATOM 1726 C CA . MET A 1 216 ? -9.614 11.574 13.501 1.00 81.62 216 MET A CA 1
ATOM 1727 C C . MET A 1 216 ? -10.547 11.605 14.719 1.00 81.62 216 MET A C 1
ATOM 1729 O O . MET A 1 216 ? -11.560 12.304 14.714 1.00 81.62 216 MET A O 1
ATOM 1733 N N . MET A 1 217 ? -10.197 10.888 15.789 1.00 83.62 217 MET A N 1
ATOM 1734 C CA . MET A 1 217 ? -10.949 10.882 17.043 1.00 83.62 217 MET A CA 1
ATOM 1735 C C . MET A 1 217 ? -10.967 12.272 17.696 1.00 83.62 217 MET A C 1
ATOM 1737 O O . MET A 1 217 ? -12.010 12.718 18.178 1.00 83.62 217 MET A O 1
ATOM 1741 N N . SER A 1 218 ? -9.839 12.989 17.678 1.00 84.56 218 SER A N 1
ATOM 1742 C CA . SER A 1 218 ? -9.747 14.373 18.160 1.00 84.56 218 SER A CA 1
ATOM 1743 C C . SER A 1 218 ? -10.647 15.318 17.355 1.00 84.56 218 SER A C 1
ATOM 1745 O O . SER A 1 218 ? -11.421 16.083 17.936 1.00 84.56 218 SER A O 1
ATOM 1747 N N . GLU A 1 219 ? -10.630 15.220 16.022 1.00 81.06 219 GLU A N 1
ATOM 1748 C CA . GLU A 1 219 ? -11.495 16.017 15.147 1.00 81.06 219 GLU A CA 1
ATOM 1749 C C . GLU A 1 219 ? -12.986 15.743 15.382 1.00 81.06 219 GLU A C 1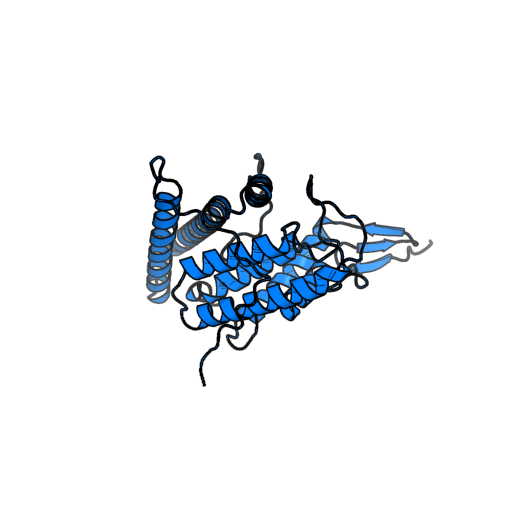
ATOM 1751 O O . GLU A 1 219 ? -13.773 16.687 15.500 1.00 81.06 219 GLU A O 1
ATOM 1756 N N . LEU A 1 220 ? -13.383 14.471 15.505 1.00 77.94 220 LEU A N 1
ATOM 1757 C CA . LEU A 1 220 ? -14.760 14.087 15.836 1.00 77.94 220 LEU A CA 1
ATOM 1758 C C . LEU A 1 220 ? -15.196 14.664 17.187 1.00 77.94 220 LEU A C 1
ATOM 1760 O O . LEU A 1 220 ? -16.272 15.257 17.296 1.00 77.94 220 LEU A O 1
ATOM 1764 N N . ASN A 1 221 ? -14.345 14.546 18.208 1.00 79.81 221 ASN A N 1
ATOM 1765 C CA . ASN A 1 221 ? -14.617 15.095 19.533 1.00 79.81 221 ASN A CA 1
ATOM 1766 C C . ASN A 1 221 ? -14.772 16.622 19.498 1.00 79.81 221 ASN A C 1
ATOM 1768 O O . ASN A 1 221 ? -15.671 17.156 20.147 1.00 79.81 221 ASN A O 1
ATOM 1772 N N . ASN A 1 222 ? -13.947 17.329 18.722 1.00 80.69 222 ASN A N 1
ATOM 1773 C CA . ASN A 1 222 ? -14.037 18.783 18.587 1.00 80.69 222 ASN A CA 1
ATOM 1774 C C . ASN A 1 222 ? -15.312 19.227 17.856 1.00 80.69 222 ASN A C 1
ATOM 1776 O O . ASN A 1 222 ? -15.943 20.190 18.286 1.00 80.69 222 ASN A O 1
ATOM 1780 N N . ARG A 1 223 ? -15.758 18.494 16.825 1.00 72.12 223 ARG A N 1
ATOM 1781 C CA . ARG A 1 223 ? -17.051 18.752 16.160 1.00 72.12 223 ARG A CA 1
ATOM 1782 C C . ARG A 1 223 ? -18.243 18.569 17.107 1.00 72.12 223 ARG A C 1
ATOM 1784 O O . ARG A 1 223 ? -19.234 19.286 16.983 1.00 72.12 223 ARG A O 1
ATOM 1791 N N . ALA A 1 224 ? -18.148 17.640 18.059 1.00 69.81 224 ALA A N 1
ATOM 1792 C CA . ALA A 1 224 ? -19.204 17.375 19.035 1.00 69.81 224 ALA A CA 1
ATOM 1793 C C . ALA A 1 224 ? -19.285 18.425 20.164 1.00 69.81 224 ALA A C 1
ATOM 1795 O O . ALA A 1 224 ? -20.367 18.645 20.696 1.00 69.81 224 ALA A O 1
ATOM 1796 N N . LYS A 1 225 ? -18.188 19.118 20.511 1.00 64.94 225 LYS A N 1
ATOM 1797 C CA . LYS A 1 225 ? -18.155 20.123 21.600 1.00 64.94 225 LYS A CA 1
ATOM 1798 C C . LYS A 1 225 ? -19.074 21.341 21.380 1.00 64.94 225 LYS A C 1
ATOM 1800 O O . LYS A 1 225 ? -19.329 22.067 22.332 1.00 64.94 225 LYS A O 1
ATOM 1805 N N . GLY A 1 226 ? -19.586 21.556 20.163 1.00 57.53 226 GLY A N 1
ATOM 1806 C CA . GLY A 1 226 ? -20.537 22.629 19.828 1.00 57.53 226 GLY A CA 1
ATOM 1807 C C . GLY A 1 226 ? -21.982 22.174 19.571 1.00 57.53 226 GLY A C 1
ATOM 1808 O O . GLY A 1 226 ? -22.825 23.001 19.236 1.00 57.53 226 GLY A O 1
ATOM 1809 N N . LYS A 1 227 ? -22.285 20.873 19.684 1.00 59.00 227 LYS A N 1
ATOM 1810 C CA . LYS A 1 227 ? -23.625 20.305 19.460 1.00 59.00 227 LYS A CA 1
ATOM 1811 C C . LYS A 1 227 ? -23.968 19.383 20.624 1.00 59.00 227 LYS A C 1
ATOM 1813 O O . LYS A 1 227 ? -23.331 18.352 20.798 1.00 59.00 227 LYS A O 1
ATOM 1818 N N . ASN A 1 228 ? -25.002 19.716 21.394 1.00 56.19 228 ASN A N 1
ATOM 1819 C CA . ASN A 1 228 ? -25.340 19.023 22.645 1.00 56.19 228 ASN A CA 1
ATOM 1820 C C . ASN A 1 228 ? -25.802 17.557 22.506 1.00 56.19 228 ASN A C 1
ATOM 1822 O O . ASN A 1 228 ? -26.223 16.972 23.494 1.00 56.19 228 ASN A O 1
ATOM 1826 N N . ASN A 1 229 ? -25.719 16.933 21.327 1.00 63.25 229 ASN A N 1
ATOM 1827 C CA . ASN A 1 229 ? -26.124 15.545 21.126 1.00 63.25 229 ASN A CA 1
ATOM 1828 C C . ASN A 1 229 ? -25.166 14.809 20.182 1.00 63.25 229 ASN A C 1
ATOM 1830 O O . ASN A 1 229 ? -25.199 15.010 18.969 1.00 63.25 229 ASN A O 1
ATOM 1834 N N . ARG A 1 230 ? -24.352 13.902 20.743 1.00 72.62 230 ARG A N 1
ATOM 1835 C CA . ARG A 1 230 ? -23.726 12.813 19.974 1.00 72.62 230 ARG A CA 1
ATOM 1836 C C . ARG A 1 230 ? -24.814 11.835 19.557 1.00 72.62 230 ARG A C 1
ATOM 1838 O O . ARG A 1 230 ? -25.532 11.324 20.425 1.00 72.62 230 ARG A O 1
ATOM 1845 N N . THR A 1 231 ? -24.903 11.549 18.265 1.00 77.75 231 THR A N 1
ATOM 1846 C CA . THR A 1 231 ? -25.825 10.534 17.749 1.00 77.75 231 THR A CA 1
ATOM 1847 C C . THR A 1 231 ? -25.392 9.136 18.207 1.00 77.75 231 THR A C 1
ATOM 1849 O O . THR A 1 231 ? -24.263 8.921 18.659 1.00 77.75 231 THR A O 1
ATOM 1852 N N . GLN A 1 232 ? -26.277 8.147 18.075 1.00 77.12 232 GLN A N 1
ATOM 1853 C CA . GLN A 1 232 ? -25.919 6.742 18.297 1.00 77.12 232 GLN A CA 1
ATOM 1854 C C . GLN A 1 232 ? -24.803 6.275 17.343 1.00 77.12 232 GLN A C 1
ATOM 1856 O O . GLN A 1 232 ? -23.925 5.517 17.757 1.00 77.12 232 GLN A O 1
ATOM 1861 N N . GLY A 1 233 ? -24.798 6.774 16.100 1.00 76.62 233 GLY A N 1
ATOM 1862 C CA . GLY A 1 233 ? -23.744 6.507 15.119 1.00 76.62 233 GLY A CA 1
ATOM 1863 C C . GLY A 1 233 ? -22.377 7.012 15.579 1.00 76.62 233 GLY A C 1
ATOM 1864 O O . GLY A 1 233 ? -21.395 6.277 15.496 1.00 76.62 233 GLY A O 1
ATOM 1865 N N . ASP A 1 234 ? -22.323 8.213 16.162 1.00 76.44 234 ASP A N 1
ATOM 1866 C CA . ASP A 1 234 ? -21.076 8.785 16.688 1.00 76.44 234 ASP A CA 1
ATOM 1867 C C . ASP A 1 234 ? -20.526 7.959 17.853 1.00 76.44 234 ASP A C 1
ATOM 1869 O O . ASP A 1 234 ? -19.328 7.695 17.915 1.00 76.44 234 ASP A O 1
ATOM 1873 N N . ARG A 1 235 ? -21.396 7.509 18.769 1.00 80.31 235 ARG A N 1
ATOM 1874 C CA . ARG A 1 235 ? -20.989 6.668 19.909 1.00 80.31 235 ARG A CA 1
ATOM 1875 C C . ARG A 1 235 ? -20.440 5.320 19.447 1.00 80.31 235 ARG A C 1
ATOM 1877 O O . ARG A 1 235 ? -19.418 4.878 19.959 1.00 80.31 235 ARG A O 1
ATOM 1884 N N . SER A 1 236 ? -21.090 4.693 18.465 1.00 80.50 236 SER A N 1
ATOM 1885 C CA . SER A 1 236 ? -20.615 3.432 17.886 1.00 80.50 236 SER A CA 1
ATOM 1886 C C . SER A 1 236 ? -19.256 3.598 17.202 1.00 80.50 236 SER A C 1
ATOM 1888 O O . SER A 1 236 ? -18.363 2.782 17.415 1.00 80.50 236 SER A O 1
ATOM 1890 N N . LEU A 1 237 ? -19.070 4.672 16.426 1.00 78.88 237 LEU A N 1
ATOM 1891 C CA . LEU A 1 237 ? -17.803 4.959 15.753 1.00 78.88 237 LEU A CA 1
ATOM 1892 C C . LEU A 1 237 ? -16.663 5.198 16.751 1.00 78.88 237 LEU A C 1
ATOM 1894 O O . LEU A 1 237 ? -15.578 4.647 16.584 1.00 78.88 237 LEU A O 1
ATOM 1898 N N . ILE A 1 238 ? -16.928 5.970 17.808 1.00 81.75 238 ILE A N 1
ATOM 1899 C CA . ILE A 1 238 ? -15.963 6.233 18.880 1.00 81.75 238 ILE A CA 1
ATOM 1900 C C . ILE A 1 238 ? -15.520 4.929 19.548 1.00 81.75 238 ILE A C 1
ATOM 1902 O O . ILE A 1 238 ? -14.320 4.686 19.622 1.00 81.75 238 ILE A O 1
ATOM 1906 N N . GLY A 1 239 ? -16.456 4.056 19.936 1.00 84.00 239 GLY A N 1
ATOM 1907 C CA . GLY A 1 239 ? -16.106 2.776 20.563 1.00 84.00 239 GLY A CA 1
ATOM 1908 C C . GLY A 1 239 ? -15.245 1.878 19.664 1.00 84.00 239 GLY A C 1
ATOM 1909 O O . GLY A 1 239 ? -14.341 1.194 20.139 1.00 84.00 239 GLY A O 1
ATOM 1910 N N . LYS A 1 240 ? -15.457 1.917 18.341 1.00 83.00 240 LYS A N 1
ATOM 1911 C CA . LYS A 1 240 ? -14.600 1.194 17.386 1.00 83.00 240 LYS A CA 1
ATOM 1912 C C . LYS A 1 240 ? -13.201 1.801 17.273 1.00 83.00 240 LYS A C 1
ATOM 1914 O O . LYS A 1 240 ? -12.233 1.054 17.156 1.00 83.00 240 LYS A O 1
ATOM 1919 N N . PHE A 1 241 ? -13.079 3.129 17.305 1.00 85.19 241 PHE A N 1
ATOM 1920 C CA . PHE A 1 241 ? -11.772 3.791 17.336 1.00 85.19 241 PHE A CA 1
ATOM 1921 C C . PHE A 1 241 ? -11.012 3.471 18.619 1.00 85.19 241 PHE A C 1
ATOM 1923 O O . PHE A 1 241 ? -9.828 3.166 18.542 1.00 85.19 241 PHE A O 1
ATOM 1930 N N . GLU A 1 242 ? -11.687 3.483 19.768 1.00 88.62 242 GLU A N 1
ATOM 1931 C CA . GLU A 1 242 ? -11.099 3.132 21.064 1.00 88.62 242 GLU A CA 1
ATOM 1932 C C . GLU A 1 242 ? -10.547 1.703 21.061 1.00 88.62 242 GLU A C 1
ATOM 1934 O O . GLU A 1 242 ? -9.379 1.511 21.390 1.00 88.62 242 GLU A O 1
ATOM 1939 N N . ASN A 1 243 ? -11.328 0.730 20.579 1.00 88.12 243 ASN A N 1
ATOM 1940 C CA . ASN A 1 243 ? -10.873 -0.656 20.445 1.00 88.12 243 ASN A CA 1
ATOM 1941 C C . ASN A 1 243 ? -9.620 -0.761 19.549 1.00 88.12 243 ASN A C 1
ATOM 1943 O O . ASN A 1 243 ? -8.612 -1.345 19.940 1.00 88.12 243 ASN A O 1
ATOM 1947 N N . ARG A 1 244 ? -9.616 -0.118 18.372 1.00 87.12 244 ARG A N 1
ATOM 1948 C CA . ARG A 1 244 ? -8.439 -0.153 17.481 1.00 87.12 244 ARG A CA 1
ATOM 1949 C C . ARG A 1 244 ? -7.214 0.520 18.072 1.00 87.12 244 ARG A C 1
ATOM 1951 O O . ARG A 1 244 ? -6.105 0.036 17.861 1.00 87.12 244 ARG A O 1
ATOM 1958 N N . ILE A 1 245 ? -7.404 1.632 18.779 1.00 91.00 245 ILE A N 1
ATOM 1959 C CA . ILE A 1 245 ? -6.326 2.302 19.506 1.00 91.00 245 ILE A CA 1
ATOM 1960 C C . ILE A 1 245 ? -5.717 1.325 20.511 1.00 91.00 245 ILE A C 1
ATOM 1962 O O . ILE A 1 245 ? -4.501 1.168 20.511 1.00 91.00 245 ILE A O 1
ATOM 1966 N N . GLU A 1 246 ? -6.540 0.631 21.299 1.00 93.81 246 GLU A N 1
ATOM 1967 C CA . GLU A 1 246 ? -6.081 -0.352 22.285 1.00 93.81 246 GLU A CA 1
ATOM 1968 C C . GLU A 1 246 ? -5.318 -1.518 21.640 1.00 93.81 246 GLU A C 1
ATOM 1970 O O . GLU A 1 246 ? -4.224 -1.860 22.099 1.00 93.81 246 GLU A O 1
ATOM 1975 N N . MET A 1 247 ? -5.840 -2.086 20.546 1.00 92.06 247 MET A N 1
ATOM 1976 C CA . MET A 1 247 ? -5.173 -3.165 19.809 1.00 92.06 247 MET A CA 1
ATOM 1977 C C . MET A 1 247 ? -3.810 -2.725 19.253 1.00 92.06 247 MET A C 1
ATOM 1979 O O . MET A 1 247 ? -2.812 -3.420 19.448 1.00 92.06 247 MET A O 1
ATOM 1983 N N . LEU A 1 248 ? -3.742 -1.563 18.588 1.00 92.00 248 LEU A N 1
ATOM 1984 C CA . LEU A 1 248 ? -2.497 -1.047 18.005 1.00 92.00 248 LEU A CA 1
ATOM 1985 C C . LEU A 1 248 ? -1.489 -0.633 19.083 1.00 92.00 248 LEU A C 1
ATOM 1987 O O . LEU A 1 248 ? -0.306 -0.940 18.950 1.00 92.00 248 LEU A O 1
ATOM 1991 N N . ASP A 1 249 ? -1.932 0.030 20.157 1.00 94.88 249 ASP A N 1
ATOM 1992 C CA . ASP A 1 249 ? -1.067 0.382 21.289 1.00 94.88 249 ASP A CA 1
ATOM 1993 C C . ASP A 1 249 ? -0.475 -0.874 21.937 1.00 94.8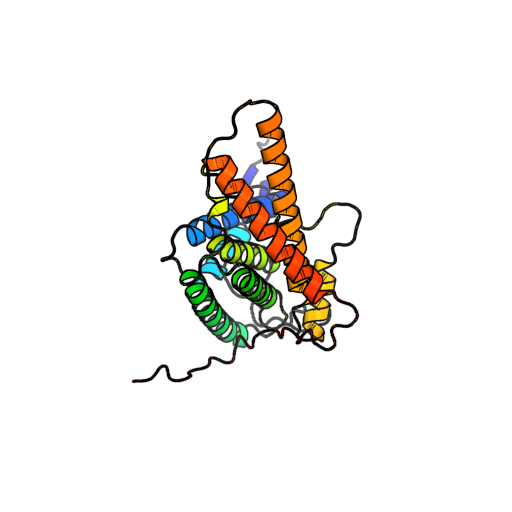8 249 ASP A C 1
ATOM 1995 O O . ASP A 1 249 ? 0.715 -0.895 22.259 1.00 94.88 249 ASP A O 1
ATOM 1999 N N . SER A 1 250 ? -1.289 -1.915 22.135 1.00 94.19 250 SER A N 1
ATOM 2000 C CA . SER A 1 250 ? -0.843 -3.180 22.729 1.00 94.19 250 SER A CA 1
ATOM 2001 C C . SER A 1 250 ? 0.178 -3.876 21.833 1.00 94.19 250 SER A C 1
ATOM 2003 O O . SER A 1 250 ? 1.269 -4.197 22.303 1.00 94.19 250 SER A O 1
ATOM 2005 N N . PHE A 1 251 ? -0.114 -3.989 20.533 1.00 92.88 251 PHE A N 1
ATOM 2006 C CA . PHE A 1 251 ? 0.812 -4.535 19.540 1.00 92.88 251 PHE A CA 1
ATOM 2007 C C . PHE A 1 251 ? 2.160 -3.795 19.533 1.00 92.88 251 PHE A C 1
ATOM 2009 O O . PHE A 1 251 ? 3.215 -4.416 19.658 1.00 92.88 251 PHE A O 1
ATOM 2016 N N . ILE A 1 252 ? 2.147 -2.458 19.454 1.00 93.25 252 ILE A N 1
ATOM 2017 C CA . ILE A 1 252 ? 3.373 -1.645 19.444 1.00 93.25 252 ILE A CA 1
ATOM 2018 C C . ILE A 1 252 ? 4.170 -1.853 20.737 1.00 93.25 252 ILE A C 1
ATOM 2020 O O . ILE A 1 252 ? 5.384 -2.062 20.690 1.00 93.25 252 ILE A O 1
ATOM 2024 N N . LYS A 1 253 ? 3.510 -1.820 21.901 1.00 91.81 253 LYS A N 1
ATOM 2025 C CA . LYS A 1 253 ? 4.171 -2.053 23.195 1.00 91.81 253 LYS A CA 1
ATOM 2026 C C . LYS A 1 253 ? 4.813 -3.433 23.253 1.00 91.81 253 LYS A C 1
ATOM 2028 O O . LYS A 1 253 ? 5.934 -3.551 23.728 1.00 91.81 253 LYS A O 1
ATOM 2033 N N . GLU A 1 254 ? 4.128 -4.471 22.790 1.00 89.62 254 GLU A N 1
ATOM 2034 C CA . GLU A 1 254 ? 4.661 -5.835 22.780 1.00 89.62 254 GLU A CA 1
ATOM 2035 C C . GLU A 1 254 ? 5.898 -5.978 21.892 1.00 89.62 254 GLU A C 1
ATOM 2037 O O . GLU A 1 254 ? 6.892 -6.549 22.341 1.00 89.62 254 GLU A O 1
ATOM 2042 N N . GLN A 1 255 ? 5.876 -5.403 20.687 1.00 86.00 255 GLN A N 1
ATOM 2043 C CA . GLN A 1 255 ? 6.990 -5.480 19.734 1.00 86.00 255 GLN A CA 1
ATOM 2044 C C . GLN A 1 255 ? 8.208 -4.634 20.145 1.00 86.00 255 GLN A C 1
ATOM 2046 O O . GLN A 1 255 ? 9.326 -4.922 19.731 1.00 86.00 255 GLN A O 1
ATOM 2051 N N . THR A 1 256 ? 8.017 -3.593 20.962 1.00 84.94 256 THR A N 1
ATOM 2052 C CA . THR A 1 256 ? 9.087 -2.662 21.381 1.00 84.94 256 THR A CA 1
ATOM 2053 C C . THR A 1 256 ? 9.695 -2.967 22.757 1.00 84.94 256 THR A C 1
ATOM 2055 O O . THR A 1 256 ? 10.600 -2.254 23.194 1.00 84.94 256 THR A O 1
ATOM 2058 N N . LYS A 1 257 ? 9.235 -4.013 23.462 1.00 80.00 257 LYS A N 1
ATOM 2059 C CA . LYS A 1 257 ? 9.737 -4.364 24.805 1.00 80.00 257 LYS A CA 1
ATOM 2060 C C . LYS A 1 257 ? 11.250 -4.691 24.787 1.00 80.00 257 LYS A C 1
ATOM 2062 O O . LYS A 1 257 ? 11.644 -5.601 24.049 1.00 80.00 257 LYS A O 1
ATOM 2067 N N . PRO A 1 258 ? 12.074 -4.044 25.647 1.00 55.75 258 PRO A N 1
ATOM 2068 C CA . PRO A 1 258 ? 13.533 -4.232 25.697 1.00 55.75 258 PRO A CA 1
ATOM 2069 C C . PRO A 1 258 ? 13.986 -5.671 25.985 1.00 55.75 258 PRO A C 1
ATOM 2071 O O . PRO A 1 258 ? 14.998 -6.112 25.452 1.00 55.75 258 PRO A O 1
ATOM 2074 N N . ASP A 1 259 ? 13.212 -6.418 26.780 1.00 53.62 259 ASP A N 1
ATOM 2075 C CA . ASP A 1 259 ? 13.530 -7.789 27.211 1.00 53.62 259 ASP A CA 1
ATOM 2076 C C . ASP A 1 259 ? 12.835 -8.875 26.374 1.00 53.62 259 ASP A C 1
ATOM 2078 O O . ASP A 1 259 ? 12.685 -10.021 26.808 1.00 53.62 259 ASP A O 1
ATOM 2082 N N . SER A 1 260 ? 12.390 -8.551 25.157 1.00 50.78 260 SER A N 1
ATOM 2083 C CA . SER A 1 260 ? 11.715 -9.511 24.281 1.00 50.78 260 SER A CA 1
ATOM 2084 C C . SER A 1 260 ? 12.688 -10.516 23.643 1.00 50.78 260 SER A C 1
ATOM 2086 O O . SER A 1 260 ? 12.737 -10.685 22.432 1.00 50.78 260 SER A O 1
ATOM 2088 N N . LYS A 1 261 ? 13.354 -11.342 24.460 1.00 45.09 261 LYS A N 1
ATOM 2089 C CA . LYS A 1 261 ? 13.873 -12.653 24.010 1.00 45.09 261 LYS A CA 1
ATOM 2090 C C . LYS A 1 261 ? 12.777 -13.538 23.370 1.00 45.09 261 LYS A C 1
ATOM 2092 O O . LYS A 1 261 ? 13.093 -14.565 22.784 1.00 45.09 261 LYS A O 1
ATOM 2097 N N . ASN A 1 262 ? 11.508 -13.120 23.469 1.00 45.94 262 ASN A N 1
ATOM 2098 C CA . ASN A 1 262 ? 10.315 -13.757 22.919 1.00 45.94 262 ASN A CA 1
ATOM 2099 C C . ASN A 1 262 ? 9.644 -13.015 21.744 1.00 45.94 262 ASN A C 1
ATOM 2101 O O . ASN A 1 262 ? 8.628 -13.522 21.265 1.00 45.94 262 ASN A O 1
ATOM 2105 N N . SER A 1 263 ? 10.135 -11.862 21.257 1.00 57.81 263 SER A N 1
ATOM 2106 C CA . SER A 1 263 ? 9.596 -11.331 19.993 1.00 57.81 263 SER A CA 1
ATOM 2107 C C . SER A 1 263 ? 10.136 -12.207 18.864 1.00 57.81 263 SER A C 1
ATOM 2109 O O . SER A 1 263 ? 11.286 -12.102 18.440 1.00 57.81 263 SER A O 1
ATOM 2111 N N . ARG A 1 264 ? 9.334 -13.190 18.440 1.00 67.94 264 ARG A N 1
ATOM 2112 C CA . ARG A 1 264 ? 9.707 -14.032 17.302 1.00 67.94 264 ARG A CA 1
ATOM 2113 C C . ARG A 1 264 ? 9.939 -13.109 16.100 1.00 67.94 264 ARG A C 1
ATOM 2115 O O . ARG A 1 264 ? 9.100 -12.235 15.859 1.00 67.94 264 ARG A O 1
ATOM 2122 N N . PRO A 1 265 ? 11.054 -13.271 15.366 1.00 79.56 265 PRO A N 1
ATOM 2123 C CA . PRO A 1 265 ? 11.292 -12.469 14.180 1.00 79.56 265 PRO A CA 1
ATOM 2124 C C . PRO A 1 265 ? 10.136 -12.703 13.211 1.00 79.56 265 PRO A C 1
ATOM 2126 O O . PRO A 1 265 ? 9.835 -13.843 12.854 1.00 79.56 265 PRO A O 1
ATOM 2129 N N . TYR A 1 266 ? 9.476 -11.619 12.821 1.00 85.50 266 TYR A N 1
ATOM 2130 C CA . TYR A 1 266 ? 8.474 -11.650 11.779 1.00 85.50 266 TYR A CA 1
ATOM 2131 C C . TYR A 1 266 ? 9.203 -11.633 10.444 1.00 85.50 266 TYR A C 1
ATOM 2133 O O . TYR A 1 266 ? 9.718 -10.597 10.018 1.00 85.50 266 TYR A O 1
ATOM 2141 N N . LEU A 1 267 ? 9.363 -12.816 9.859 1.00 90.25 267 LEU A N 1
ATOM 2142 C CA . LEU A 1 267 ? 10.127 -12.996 8.635 1.00 90.25 267 LEU A CA 1
ATOM 2143 C C . LEU A 1 267 ? 9.346 -12.456 7.441 1.00 90.25 267 LEU A C 1
ATOM 2145 O O . LEU A 1 267 ? 8.123 -12.544 7.388 1.00 90.25 267 LEU A O 1
ATOM 2149 N N . VAL A 1 268 ? 10.076 -11.932 6.460 1.00 87.44 268 VAL A N 1
ATOM 2150 C CA . VAL A 1 268 ? 9.521 -11.709 5.126 1.00 87.44 268 VAL A CA 1
ATOM 2151 C C . VAL A 1 268 ? 9.000 -13.058 4.609 1.00 87.44 268 VAL A C 1
ATOM 2153 O O . VAL A 1 268 ? 9.768 -14.024 4.622 1.00 87.44 268 VAL A O 1
ATOM 2156 N N . PRO A 1 269 ? 7.743 -13.141 4.146 1.00 88.44 269 PRO A N 1
ATOM 2157 C CA . PRO A 1 269 ? 7.202 -14.383 3.617 1.00 88.44 269 PRO A CA 1
ATOM 2158 C C . PRO A 1 269 ? 7.942 -14.763 2.334 1.00 88.44 269 PRO A C 1
ATOM 2160 O O . PRO A 1 269 ? 8.352 -13.900 1.547 1.00 88.44 269 PRO A O 1
ATOM 2163 N N . ASP A 1 270 ? 8.088 -16.063 2.098 1.00 88.12 270 ASP A N 1
ATOM 2164 C CA . ASP A 1 270 ? 8.541 -16.532 0.798 1.00 88.12 270 ASP A CA 1
ATOM 2165 C C . ASP A 1 270 ? 7.377 -16.457 -0.195 1.00 88.12 270 ASP A C 1
ATOM 2167 O O . ASP A 1 270 ? 6.574 -17.375 -0.327 1.00 88.12 270 ASP A O 1
ATOM 2171 N N . TYR A 1 271 ? 7.285 -15.332 -0.906 1.00 87.12 271 TYR A N 1
ATOM 2172 C CA . TYR A 1 271 ? 6.272 -15.124 -1.945 1.00 87.12 271 TYR A CA 1
ATOM 2173 C C . TYR A 1 271 ? 6.371 -16.128 -3.103 1.00 87.12 271 TYR A C 1
ATOM 2175 O O . TYR A 1 271 ? 5.505 -16.129 -3.978 1.00 87.12 271 TYR A O 1
ATOM 2183 N N . PHE A 1 272 ? 7.474 -16.877 -3.203 1.00 83.69 272 PHE A N 1
ATOM 2184 C CA . PHE A 1 272 ? 7.824 -17.686 -4.367 1.00 83.69 272 PHE A CA 1
ATOM 2185 C C . PHE A 1 272 ? 7.707 -19.184 -4.119 1.00 83.69 272 PHE A C 1
ATOM 2187 O O . PHE A 1 272 ? 7.603 -19.944 -5.089 1.00 83.69 272 PHE A O 1
ATOM 2194 N N . GLU A 1 273 ? 7.683 -19.595 -2.857 1.00 75.88 273 GLU A N 1
ATOM 2195 C CA . GLU A 1 273 ? 7.244 -20.919 -2.452 1.00 75.88 273 GLU A CA 1
ATOM 2196 C C . GLU A 1 273 ? 5.717 -20.973 -2.522 1.00 75.88 273 GLU A C 1
ATOM 2198 O O . GLU A 1 273 ? 5.002 -20.710 -1.558 1.00 75.88 273 GLU A O 1
ATOM 2203 N N . ILE A 1 274 ? 5.191 -21.319 -3.703 1.00 58.09 274 ILE A N 1
ATOM 2204 C CA . ILE A 1 274 ? 3.804 -21.771 -3.779 1.00 58.09 274 ILE A CA 1
ATOM 2205 C C . ILE A 1 274 ? 3.767 -23.103 -3.039 1.00 58.09 274 ILE A C 1
ATOM 2207 O O . ILE A 1 274 ? 4.208 -24.129 -3.566 1.00 58.09 274 ILE A O 1
ATOM 2211 N N . ASN A 1 275 ? 3.217 -23.098 -1.831 1.00 52.47 275 ASN A N 1
ATOM 2212 C CA . ASN A 1 275 ? 2.741 -24.322 -1.220 1.00 52.47 275 ASN A CA 1
ATOM 2213 C C . ASN A 1 275 ? 1.574 -24.831 -2.075 1.00 52.47 275 ASN A C 1
ATOM 2215 O O . ASN A 1 275 ? 0.413 -24.568 -1.780 1.00 52.47 275 ASN A O 1
ATOM 2219 N N . PHE A 1 276 ? 1.868 -25.623 -3.109 1.00 40.97 276 PHE A N 1
ATOM 2220 C CA . PHE A 1 276 ? 0.925 -26.618 -3.625 1.00 40.97 276 PHE A CA 1
ATOM 2221 C C . PHE A 1 276 ? 0.762 -27.718 -2.561 1.00 40.97 276 PHE A C 1
ATOM 2223 O O . PHE A 1 276 ? 1.010 -28.897 -2.798 1.00 40.97 276 PHE A O 1
ATOM 2230 N N . LEU A 1 277 ? 0.403 -27.334 -1.338 1.00 35.12 277 LEU A N 1
ATOM 2231 C CA . LEU A 1 277 ? -0.064 -28.264 -0.336 1.00 35.12 277 LEU A CA 1
ATOM 2232 C C . LEU A 1 277 ? -1.513 -28.532 -0.702 1.00 35.12 277 LEU A C 1
ATOM 2234 O O . LEU A 1 277 ? -2.382 -27.700 -0.456 1.00 35.12 277 LEU A O 1
ATOM 2238 N N . TYR A 1 278 ? -1.714 -29.656 -1.393 1.00 40.56 278 TYR A N 1
ATOM 2239 C CA . TYR A 1 278 ? -2.827 -30.573 -1.174 1.00 40.56 278 TYR A CA 1
ATOM 2240 C C . TYR A 1 278 ? -3.882 -29.997 -0.218 1.00 40.56 278 TYR A C 1
ATOM 2242 O O . TYR A 1 278 ? -3.839 -30.221 0.988 1.00 40.56 278 TYR A O 1
ATOM 2250 N N . LYS A 1 279 ? -4.820 -29.215 -0.759 1.00 36.06 279 LYS A N 1
ATOM 2251 C CA . LYS A 1 279 ? -6.162 -29.191 -0.190 1.00 36.06 279 LYS A CA 1
ATOM 2252 C C . LYS A 1 279 ? -6.803 -30.452 -0.742 1.00 36.06 279 LYS A C 1
ATOM 2254 O O . LYS A 1 279 ? -6.969 -30.563 -1.954 1.00 36.06 279 LYS A O 1
ATOM 2259 N N . ASP A 1 280 ? -6.961 -31.418 0.147 1.00 38.59 280 ASP A N 1
ATOM 2260 C CA . ASP A 1 280 ? -7.355 -32.791 -0.124 1.00 38.59 280 ASP A CA 1
ATOM 2261 C C . ASP A 1 280 ? -8.545 -32.938 -1.086 1.00 38.59 280 ASP A C 1
ATOM 2263 O O . ASP A 1 280 ? -9.418 -32.072 -1.193 1.00 38.59 280 ASP A O 1
ATOM 2267 N N . VAL A 1 281 ? -8.511 -34.086 -1.766 1.00 35.41 281 VAL A N 1
ATOM 2268 C CA . VAL A 1 281 ? -9.631 -34.806 -2.389 1.00 35.41 281 VAL A CA 1
ATOM 2269 C C . VAL A 1 281 ? -10.854 -34.849 -1.473 1.00 35.41 281 VAL A C 1
ATOM 2271 O O . VAL A 1 281 ? -10.665 -35.064 -0.255 1.00 35.41 281 VAL A O 1
#

Organism: NCBI:txid1797785

pLDDT: mean 83.28, std 14.95, range [35.12, 98.44]

Secondary structure (DSSP, 8-state):
-----EEEEETTEEEETTEEEE-HHHHHHHHHHHHHHHHHHHTT-TTS--SHHHHHHHHHHHTTT-TTTTT----S---EETTEEPPPHHHHHHHHHHHHHHHHHHHHHHHT-TT-HHHHHHHHHHHHHHHHSTT---SSS-HHHHHHHHHHHHHHHT-GGGGGGG----SS------SSS--THHHHHHHHHHH-B-HHHHHHHHHHHHHHHHHHHHHHHHHHTTSS---HHHHHHHHHHHHHHHHHHHHHHHHH-TT-TT----BPP-TT---------